Protein AF-A0A699ZI36-F1 (afdb_monomer_lite)

Secondary structure (DSSP, 8-state):
----SSS-PPPTT------TT-----S-----EEEEE---S---SS---S-EEEEESHHHHHHHHHHHHHHHHHHHHTT-TTTSS--GGG-----HHHHHHHHHHTPPPTT--S--EEEEEEE-PPPPPTT-SS---SEEEEEEE-TTS-EEEGGG-TT--SS-SEEEEEESSPPSS--EEEEEEEE--GGG-S--EEE-

Sequence (200 aa):
MYFSSYGATLSSNASVALTQDVRIKPEVMAPGYLLSAYSDYRYTGTMDRCQTLALGGTSMASASATGAATLVRQYFTDGYYPTGARVRSNAFNPSASLLKAMLVASTTNMSTSQRALIITLAYMDWPAFPGVIPTLVNNLDLRVTTPSGAVLWGNDVRGGDRRNNVEKLVIPRPQSGVYFIQVDAPYLFIDARPQPYSLV

InterPro domains:
  IPR000209 Peptidase S8/S53 domain [PF00082] (3-107)
  IPR007280 Peptidase, C-terminal, archaeal/bacterial [PF04151] (138-184)
  IPR008979 Galactose-binding-like domain superfamily [SSF49785] (112-200)
  IPR036852 Peptidase S8/S53 domain superfamily [G3DSA:3.40.50.200] (8-75)
  IPR036852 Peptidase S8/S53 domain superfamily [SSF52743] (2-116)
  IPR051048 Peptidase S8/S53 subtilisin kexin sedolisin [PTHR43399] (12-176)

Organism: Haematococcus lacustris (NCBI:txid44745)

Structure (mmCIF, N/CA/C/O backbone):
data_AF-A0A699ZI36-F1
#
_entry.id   AF-A0A699ZI36-F1
#
loop_
_atom_site.group_PDB
_atom_site.id
_atom_site.type_symbol
_atom_site.label_atom_id
_atom_site.label_alt_id
_atom_site.label_comp_id
_atom_site.label_asym_id
_atom_site.label_entity_id
_atom_site.label_seq_id
_atom_site.pdbx_PDB_ins_code
_atom_site.Cartn_x
_atom_site.Cartn_y
_atom_site.Cartn_z
_atom_site.occupancy
_atom_site.B_iso_or_equiv
_atom_site.auth_seq_id
_atom_site.auth_comp_id
_atom_site.auth_asym_id
_atom_site.auth_atom_id
_atom_site.pdbx_PDB_model_num
ATOM 1 N N . MET A 1 1 ? 8.591 7.628 10.176 1.00 38.22 1 MET A N 1
ATOM 2 C CA . MET A 1 1 ? 9.632 7.204 9.212 1.00 38.22 1 MET A CA 1
ATOM 3 C C . MET A 1 1 ? 10.172 5.867 9.690 1.00 38.22 1 MET A C 1
ATOM 5 O O . MET A 1 1 ? 10.641 5.797 10.818 1.00 38.22 1 MET A O 1
ATOM 9 N N . TYR A 1 2 ? 9.988 4.796 8.922 1.00 35.44 2 TYR A N 1
ATOM 10 C CA . TYR A 1 2 ? 10.333 3.442 9.361 1.00 35.44 2 TYR A CA 1
ATOM 11 C C . TYR A 1 2 ? 11.829 3.188 9.119 1.00 35.44 2 TYR A C 1
ATOM 13 O O . TYR A 1 2 ? 12.231 2.877 8.002 1.00 35.44 2 TYR A O 1
ATOM 21 N N . PHE A 1 3 ? 12.658 3.378 10.149 1.00 37.94 3 PHE A N 1
ATOM 22 C CA . PHE A 1 3 ? 14.094 3.081 10.118 1.00 37.94 3 PHE A CA 1
ATOM 23 C C . PHE A 1 3 ? 14.472 2.023 11.157 1.00 37.94 3 PHE A C 1
ATOM 25 O O . PHE A 1 3 ? 13.835 1.902 12.203 1.00 37.94 3 PHE A O 1
ATOM 32 N N . SER A 1 4 ? 15.552 1.297 10.866 1.00 37.41 4 SER A N 1
ATOM 33 C CA . SER A 1 4 ? 16.218 0.347 11.752 1.00 37.41 4 SER A CA 1
ATOM 34 C C . SER A 1 4 ? 17.724 0.564 11.741 1.00 37.41 4 SER A C 1
ATOM 36 O O . SER A 1 4 ? 18.316 0.823 10.695 1.00 37.41 4 SER A O 1
ATOM 38 N N . SER A 1 5 ? 18.332 0.366 12.906 1.00 34.16 5 SER A N 1
ATOM 39 C CA . SER A 1 5 ? 19.759 0.182 13.116 1.00 34.16 5 SER A CA 1
ATOM 40 C C . SER A 1 5 ? 20.033 -1.279 13.496 1.00 34.16 5 SER A C 1
ATOM 42 O O . SER A 1 5 ? 20.137 -1.580 14.679 1.00 34.16 5 SER A O 1
ATOM 44 N N . TYR A 1 6 ? 20.089 -2.189 12.521 1.00 33.16 6 TYR A N 1
ATOM 45 C CA . TYR A 1 6 ? 20.994 -3.356 12.477 1.00 33.16 6 TYR A CA 1
ATOM 46 C C . TYR A 1 6 ? 20.685 -4.193 11.222 1.00 33.16 6 TYR A C 1
ATOM 48 O O . TYR A 1 6 ? 19.556 -4.638 11.028 1.00 33.16 6 TYR A O 1
ATOM 56 N N . GLY A 1 7 ? 21.690 -4.407 10.368 1.00 38.62 7 GLY A N 1
ATOM 57 C CA . GLY A 1 7 ? 21.667 -5.388 9.269 1.00 38.62 7 GLY A CA 1
ATOM 58 C C . GLY A 1 7 ? 21.299 -4.880 7.868 1.00 38.62 7 GLY A C 1
ATOM 59 O O . GLY A 1 7 ? 21.695 -5.505 6.890 1.00 38.62 7 GLY A O 1
ATOM 60 N N . ALA A 1 8 ? 20.622 -3.737 7.738 1.00 48.59 8 ALA A N 1
ATOM 61 C CA . ALA A 1 8 ? 20.387 -3.077 6.453 1.00 48.59 8 ALA A CA 1
ATOM 62 C C . ALA A 1 8 ? 20.756 -1.597 6.565 1.00 48.59 8 ALA A C 1
ATOM 64 O O . ALA A 1 8 ? 20.034 -0.806 7.171 1.00 48.59 8 ALA A O 1
ATOM 65 N N . THR A 1 9 ? 21.904 -1.219 6.010 1.00 55.41 9 THR A N 1
ATOM 66 C CA . THR A 1 9 ? 22.324 0.183 5.976 1.00 55.41 9 THR A CA 1
ATOM 67 C C . THR A 1 9 ? 21.566 0.886 4.858 1.00 55.41 9 THR A C 1
ATOM 69 O O . THR A 1 9 ? 21.590 0.437 3.709 1.00 55.41 9 THR A O 1
ATOM 72 N N . LEU A 1 10 ? 20.896 1.996 5.178 1.00 59.78 10 LEU A N 1
ATOM 73 C CA . LEU A 1 10 ? 20.387 2.893 4.149 1.00 59.78 10 LEU A CA 1
ATOM 74 C C . LEU A 1 10 ? 21.573 3.339 3.282 1.00 59.78 10 LEU A C 1
ATOM 76 O O . LEU A 1 10 ? 22.572 3.832 3.806 1.00 59.78 10 LEU A O 1
ATOM 80 N N . SER A 1 11 ? 21.483 3.152 1.966 1.00 56.84 11 SER A N 1
ATOM 81 C CA . SER A 1 11 ? 22.515 3.664 1.062 1.00 56.84 11 SER A CA 1
ATOM 82 C C . SER A 1 11 ? 22.611 5.185 1.206 1.00 56.84 11 SER A C 1
ATOM 84 O O . SER A 1 11 ? 21.582 5.859 1.236 1.00 56.84 11 SER A O 1
ATOM 86 N N . SER A 1 12 ? 23.831 5.731 1.222 1.00 63.81 12 SER A N 1
ATOM 87 C CA . SER A 1 12 ? 24.075 7.184 1.226 1.00 63.81 12 SER A CA 1
ATOM 88 C C . SER A 1 12 ? 23.401 7.916 0.061 1.00 63.81 12 SER A C 1
ATOM 90 O O . SER A 1 12 ? 23.171 9.116 0.140 1.00 63.81 12 SER A O 1
ATOM 92 N N . ASN A 1 13 ? 23.076 7.192 -1.014 1.00 64.00 13 ASN A N 1
ATOM 93 C CA . ASN A 1 13 ? 22.485 7.734 -2.235 1.00 64.00 13 ASN A CA 1
ATOM 94 C C . ASN A 1 13 ? 20.961 7.532 -2.295 1.00 64.00 13 ASN A C 1
ATOM 96 O O . ASN A 1 13 ? 20.336 7.842 -3.309 1.00 64.00 13 ASN A O 1
ATOM 100 N N . ALA A 1 14 ? 20.347 6.973 -1.248 1.00 56.72 14 ALA A N 1
ATOM 101 C CA . ALA A 1 14 ? 18.899 6.864 -1.169 1.00 56.72 14 ALA A CA 1
ATOM 102 C C . ALA A 1 14 ? 18.295 8.237 -0.845 1.00 56.72 14 ALA A C 1
ATOM 104 O O . ALA A 1 14 ? 18.609 8.843 0.178 1.00 56.72 14 ALA A O 1
ATOM 105 N N . SER A 1 15 ? 17.386 8.719 -1.691 1.00 66.69 15 SER A N 1
ATOM 106 C CA . SER A 1 15 ? 16.592 9.906 -1.376 1.00 66.69 15 SER A CA 1
ATOM 107 C C . SER A 1 15 ? 15.553 9.546 -0.321 1.00 66.69 15 SER A C 1
ATOM 109 O O . SER A 1 15 ? 14.608 8.811 -0.598 1.00 66.69 15 SER A O 1
ATOM 111 N N . VAL A 1 16 ? 15.733 10.060 0.893 1.00 62.81 16 VAL A N 1
ATOM 112 C CA . VAL A 1 16 ? 14.814 9.851 2.016 1.00 62.81 16 VAL A CA 1
ATOM 113 C C . VAL A 1 16 ? 14.350 11.214 2.510 1.00 62.81 16 VAL A C 1
ATOM 115 O O . VAL A 1 16 ? 14.749 11.696 3.564 1.00 62.81 16 VAL A O 1
ATOM 118 N N . ALA A 1 17 ? 13.562 11.880 1.671 1.00 60.12 17 ALA A N 1
ATOM 119 C CA . ALA A 1 17 ? 13.003 13.195 1.941 1.00 60.12 17 ALA A CA 1
ATOM 120 C C . ALA A 1 17 ? 11.480 13.132 1.841 1.00 60.12 17 ALA A C 1
ATOM 122 O O . ALA A 1 17 ? 10.928 12.386 1.029 1.00 60.12 17 ALA A O 1
ATOM 123 N N . LEU A 1 18 ? 10.805 13.950 2.649 1.00 70.38 18 LEU A N 1
ATOM 124 C CA . LEU A 1 18 ? 9.397 14.236 2.414 1.00 70.38 18 LEU A CA 1
ATOM 125 C C . LEU A 1 18 ? 9.263 14.966 1.073 1.00 70.38 18 LEU A C 1
ATOM 127 O O . LEU A 1 18 ? 10.170 15.691 0.656 1.00 70.38 18 LEU A O 1
ATOM 131 N N . THR A 1 19 ? 8.140 14.780 0.386 1.00 74.38 19 THR A N 1
ATOM 132 C CA . THR A 1 19 ? 7.837 15.597 -0.798 1.00 74.38 19 THR A CA 1
ATOM 133 C C . THR A 1 19 ? 7.729 17.078 -0.414 1.00 74.38 19 THR A C 1
ATOM 135 O O . THR A 1 19 ? 7.611 17.422 0.763 1.00 74.38 19 THR A O 1
ATOM 138 N N . GLN A 1 20 ? 7.698 17.972 -1.407 1.00 74.19 20 GLN A N 1
ATOM 139 C CA . GLN A 1 20 ? 7.478 19.407 -1.176 1.00 74.19 20 GLN A CA 1
ATOM 140 C C . GLN A 1 20 ? 6.189 19.692 -0.379 1.00 74.19 20 GLN A C 1
ATOM 142 O O . GLN A 1 20 ? 6.136 20.640 0.397 1.00 74.19 20 GLN A O 1
ATOM 147 N N . ASP A 1 21 ? 5.168 18.843 -0.525 1.00 76.56 21 ASP A N 1
ATOM 148 C CA . ASP A 1 21 ? 3.916 18.898 0.233 1.00 76.56 21 ASP A CA 1
ATOM 149 C C . ASP A 1 21 ? 3.897 18.025 1.506 1.00 76.56 21 ASP A C 1
ATOM 151 O O . ASP A 1 21 ? 2.842 17.822 2.113 1.00 76.56 21 ASP A O 1
ATOM 155 N N . VAL A 1 22 ? 5.072 17.583 1.970 1.00 80.56 22 VAL A N 1
ATOM 156 C CA . VAL A 1 22 ? 5.307 16.893 3.252 1.00 80.56 22 VAL A CA 1
ATOM 157 C C . VAL A 1 22 ? 4.727 15.465 3.296 1.00 80.56 22 VAL A C 1
ATOM 159 O O . VAL A 1 22 ? 4.398 14.940 4.357 1.00 80.56 22 VAL A O 1
ATOM 162 N N . ARG A 1 23 ? 4.603 14.796 2.144 1.00 83.00 23 ARG A N 1
ATOM 163 C CA . ARG A 1 23 ? 4.202 13.380 2.067 1.00 83.00 23 ARG A CA 1
ATOM 164 C C . ARG A 1 23 ? 5.377 12.455 2.325 1.00 83.00 23 ARG A C 1
ATOM 166 O O . ARG A 1 23 ? 6.521 12.769 1.992 1.00 83.00 23 ARG A O 1
ATOM 173 N N . ILE A 1 24 ? 5.075 11.286 2.877 1.00 82.56 24 ILE A N 1
ATOM 174 C CA . ILE A 1 24 ? 6.060 10.253 3.185 1.00 82.56 24 ILE A CA 1
ATOM 175 C C . ILE A 1 24 ? 6.522 9.609 1.878 1.00 82.56 24 ILE A C 1
ATOM 177 O O . ILE A 1 24 ? 5.752 8.942 1.186 1.00 82.56 24 ILE A O 1
ATOM 181 N N . LYS A 1 25 ? 7.803 9.800 1.557 1.00 81.25 25 LYS A N 1
ATOM 182 C CA . LYS A 1 25 ? 8.487 9.136 0.448 1.00 81.25 25 LYS A CA 1
ATOM 183 C C . LYS A 1 25 ? 9.897 8.699 0.864 1.00 81.25 25 LYS A C 1
ATOM 185 O O . LYS A 1 25 ? 10.534 9.390 1.662 1.00 81.25 25 LYS A O 1
ATOM 190 N N . PRO A 1 26 ? 10.403 7.580 0.315 1.00 85.25 26 PRO A N 1
ATOM 191 C CA . PRO A 1 26 ? 9.673 6.550 -0.444 1.00 85.25 26 PRO A CA 1
ATOM 192 C C . PRO A 1 26 ? 8.700 5.750 0.450 1.00 85.25 26 PRO A C 1
ATOM 194 O O . PRO A 1 26 ? 8.894 5.689 1.661 1.00 85.25 26 PRO A O 1
ATOM 197 N N . GLU A 1 27 ? 7.662 5.123 -0.121 1.00 83.12 27 GLU A N 1
ATOM 198 C CA . GLU A 1 27 ? 6.719 4.293 0.659 1.00 83.12 27 GLU A CA 1
ATOM 199 C C . GLU A 1 27 ? 7.304 2.955 1.124 1.00 83.12 27 GLU A C 1
ATOM 201 O O . GLU A 1 27 ? 6.919 2.440 2.171 1.00 83.12 27 GLU A O 1
ATOM 206 N N . VAL A 1 28 ? 8.219 2.378 0.344 1.00 85.81 28 VAL A N 1
ATOM 207 C CA . VAL A 1 28 ? 8.889 1.114 0.659 1.00 85.81 28 VAL A CA 1
ATOM 208 C C . VAL A 1 28 ? 10.370 1.212 0.324 1.00 85.81 28 VAL A C 1
ATOM 210 O O . VAL A 1 28 ? 10.781 1.978 -0.549 1.00 85.81 28 VAL A O 1
ATOM 213 N N . MET A 1 29 ? 11.175 0.406 1.007 1.00 84.06 29 MET A N 1
ATOM 214 C CA . MET A 1 29 ? 12.591 0.219 0.709 1.00 84.06 29 MET A CA 1
ATOM 215 C C . MET A 1 29 ? 12.827 -1.237 0.312 1.00 84.06 29 MET A C 1
ATOM 217 O O . MET A 1 29 ? 12.142 -2.136 0.796 1.00 84.06 29 MET A O 1
ATOM 221 N N . ALA A 1 30 ? 13.801 -1.467 -0.564 1.00 84.56 30 ALA A N 1
ATOM 222 C CA . ALA A 1 30 ? 14.177 -2.795 -1.033 1.00 84.56 30 ALA A CA 1
ATOM 223 C C . ALA A 1 30 ? 15.702 -2.881 -1.215 1.00 84.56 30 ALA A C 1
ATOM 225 O O . ALA A 1 30 ? 16.358 -1.838 -1.321 1.00 84.56 30 ALA A O 1
ATOM 226 N N . PRO A 1 31 ? 16.283 -4.094 -1.271 1.00 85.81 31 PRO A N 1
ATOM 227 C CA . PRO A 1 31 ? 17.707 -4.266 -1.532 1.00 85.81 31 PRO A CA 1
ATOM 228 C C . PRO A 1 31 ? 18.115 -3.611 -2.855 1.00 85.81 31 PRO A C 1
ATOM 230 O O . PRO A 1 31 ? 17.596 -3.956 -3.918 1.00 85.81 31 PRO A O 1
ATOM 233 N N . GLY A 1 32 ? 19.034 -2.648 -2.766 1.00 84.81 32 GLY A N 1
ATOM 234 C CA . GLY A 1 32 ? 19.523 -1.864 -3.900 1.00 84.81 32 GLY A CA 1
ATOM 235 C C . GLY A 1 32 ? 20.914 -2.250 -4.388 1.00 84.81 32 GLY A C 1
ATOM 236 O O . GLY A 1 32 ? 21.382 -1.641 -5.337 1.00 84.81 32 GLY A O 1
ATOM 237 N N . TYR A 1 33 ? 21.579 -3.217 -3.755 1.00 88.12 33 TYR A N 1
ATOM 238 C CA . TYR A 1 33 ? 22.849 -3.774 -4.221 1.00 88.12 33 TYR A CA 1
ATOM 239 C C . TYR A 1 33 ? 22.615 -5.219 -4.653 1.00 88.12 33 TYR A C 1
ATOM 241 O O . TYR A 1 33 ? 22.292 -6.061 -3.816 1.00 88.12 33 TYR A O 1
ATOM 249 N N . LEU A 1 34 ? 22.699 -5.487 -5.955 1.00 88.25 34 LEU A N 1
ATOM 250 C CA . LEU A 1 34 ? 22.303 -6.759 -6.562 1.00 88.25 34 LEU A CA 1
ATOM 251 C C . LEU A 1 34 ? 23.284 -7.159 -7.663 1.00 88.25 34 LEU A C 1
ATOM 253 O O . LEU A 1 34 ? 23.900 -6.308 -8.304 1.00 88.25 34 LEU A O 1
ATOM 257 N N . LEU A 1 35 ? 23.363 -8.460 -7.932 1.00 90.62 35 LEU A N 1
ATOM 258 C CA . LEU A 1 35 ? 23.939 -8.977 -9.170 1.00 90.62 35 LEU A CA 1
ATOM 259 C C . LEU A 1 35 ? 22.879 -8.898 -10.275 1.00 90.62 35 LEU A C 1
ATOM 261 O O . LEU A 1 35 ? 21.775 -9.413 -10.112 1.00 90.62 35 LEU A O 1
ATOM 265 N N . SER A 1 36 ? 23.213 -8.250 -11.386 1.00 89.62 36 SER A N 1
ATOM 266 C CA . SER A 1 36 ? 22.349 -8.074 -12.557 1.00 89.62 36 SER A CA 1
ATOM 267 C C . SER A 1 36 ? 23.023 -8.622 -13.814 1.00 89.62 36 SER A C 1
ATOM 269 O O . SER A 1 36 ? 24.247 -8.754 -13.860 1.00 89.62 36 SER A O 1
ATOM 271 N N . ALA A 1 37 ? 22.237 -8.930 -14.848 1.00 88.94 37 ALA A N 1
ATOM 272 C CA . ALA A 1 37 ? 22.761 -9.317 -16.156 1.00 88.94 37 ALA A CA 1
ATOM 273 C C . ALA A 1 37 ? 23.625 -8.194 -16.755 1.00 88.94 37 ALA A C 1
ATOM 275 O O . ALA A 1 37 ? 23.270 -7.016 -16.655 1.00 88.94 37 ALA A O 1
ATOM 276 N N . TYR A 1 38 ? 24.758 -8.565 -17.353 1.00 88.75 38 TYR A N 1
ATOM 277 C CA . TYR A 1 38 ? 25.638 -7.637 -18.059 1.00 88.75 38 TYR A CA 1
ATOM 278 C C . TYR A 1 38 ? 25.121 -7.340 -19.465 1.00 88.75 38 TYR A C 1
ATOM 280 O O . TYR A 1 38 ? 24.685 -8.252 -20.163 1.00 88.75 38 TYR A O 1
ATOM 288 N N . SER A 1 39 ? 25.230 -6.075 -19.882 1.00 85.44 39 SER A N 1
ATOM 289 C CA . SER A 1 39 ? 25.124 -5.690 -21.286 1.00 85.44 39 SER A CA 1
ATOM 290 C C . SER A 1 39 ? 26.291 -4.793 -21.692 1.00 85.44 39 SER A C 1
ATOM 292 O O . SER A 1 39 ? 26.746 -3.963 -20.901 1.00 85.44 39 SER A O 1
ATOM 294 N N . ASP A 1 40 ? 26.773 -4.967 -22.921 1.00 84.56 40 ASP A N 1
ATOM 295 C CA . ASP A 1 40 ? 27.823 -4.143 -23.527 1.00 84.56 40 ASP A CA 1
ATOM 296 C C . ASP A 1 40 ? 27.273 -2.893 -24.249 1.00 84.56 40 ASP A C 1
ATOM 298 O O . ASP A 1 40 ? 28.034 -2.154 -24.880 1.00 84.56 40 ASP A O 1
ATOM 302 N N . TYR A 1 41 ? 25.963 -2.638 -24.109 1.00 83.94 41 TYR A N 1
ATOM 303 C CA . TYR A 1 41 ? 25.205 -1.535 -24.710 1.00 83.94 41 TYR A CA 1
ATOM 304 C C . TYR A 1 41 ? 25.133 -1.561 -26.243 1.00 83.94 41 TYR A C 1
ATOM 306 O O . TYR A 1 41 ? 24.779 -0.551 -26.860 1.00 83.94 41 TYR A O 1
ATOM 314 N N . ARG A 1 42 ? 25.436 -2.693 -26.886 1.00 83.69 42 ARG A N 1
ATOM 315 C CA . ARG A 1 42 ? 25.296 -2.848 -28.336 1.00 83.69 42 ARG A CA 1
ATOM 316 C C . ARG A 1 42 ? 23.975 -3.526 -28.675 1.00 83.69 42 ARG A C 1
ATOM 318 O O . ARG A 1 42 ? 23.603 -4.548 -28.117 1.00 83.69 42 ARG A O 1
ATOM 325 N N . TYR A 1 43 ? 23.256 -2.967 -29.644 1.00 81.38 43 TYR A N 1
ATOM 326 C CA . TYR A 1 43 ? 21.992 -3.529 -30.119 1.00 81.38 43 TYR A CA 1
ATOM 327 C C . TYR A 1 43 ? 22.225 -4.423 -31.343 1.00 81.38 43 TYR A C 1
ATOM 329 O O . TYR A 1 43 ? 21.915 -4.056 -32.473 1.00 81.38 43 TYR A O 1
ATOM 337 N N . THR A 1 44 ? 22.846 -5.580 -31.126 1.00 84.19 44 THR A N 1
ATOM 338 C CA . THR A 1 44 ? 23.202 -6.538 -32.192 1.00 84.19 44 THR A CA 1
ATOM 339 C C . THR A 1 44 ? 22.209 -7.694 -32.320 1.00 84.19 44 THR A C 1
ATOM 341 O O . THR A 1 44 ? 22.298 -8.470 -33.268 1.00 84.19 44 THR A O 1
ATOM 344 N N . GLY A 1 45 ? 21.261 -7.829 -31.382 1.00 80.25 45 GLY A N 1
ATOM 345 C CA . GLY A 1 45 ? 20.286 -8.929 -31.351 1.00 80.25 45 GLY A CA 1
ATOM 346 C C . GLY A 1 45 ? 20.878 -10.288 -30.950 1.00 80.25 45 GLY A C 1
ATOM 347 O O . GLY A 1 45 ? 20.163 -11.287 -30.927 1.00 80.25 45 GLY A O 1
ATOM 348 N N . THR A 1 46 ? 22.166 -10.335 -30.617 1.00 79.50 46 THR A N 1
ATOM 349 C CA . THR A 1 46 ? 22.865 -11.512 -30.090 1.00 79.50 46 THR A CA 1
ATOM 350 C C . THR A 1 46 ? 23.083 -11.354 -28.591 1.00 79.50 46 THR A C 1
ATOM 352 O O . THR A 1 46 ? 23.276 -10.235 -28.129 1.00 79.50 46 THR A O 1
ATOM 355 N N . MET A 1 47 ? 23.081 -12.448 -27.822 1.00 71.19 47 MET A N 1
ATOM 356 C CA . MET A 1 47 ? 23.425 -12.364 -26.398 1.00 71.19 47 MET A CA 1
ATOM 357 C C . MET A 1 47 ? 24.873 -11.889 -26.229 1.00 71.19 47 MET A C 1
ATOM 359 O O . MET A 1 47 ? 25.769 -12.495 -26.809 1.00 71.19 47 MET A O 1
ATOM 363 N N . ASP A 1 48 ? 25.077 -10.836 -25.430 1.00 77.56 48 ASP A N 1
ATOM 364 C CA . ASP A 1 48 ? 26.382 -10.189 -25.235 1.00 77.56 48 ASP A CA 1
ATOM 365 C C . ASP A 1 48 ? 27.417 -11.161 -24.643 1.00 77.56 48 ASP A C 1
ATOM 367 O O . ASP A 1 48 ? 28.248 -11.749 -25.336 1.00 77.56 48 ASP A O 1
ATOM 371 N N . ARG A 1 49 ? 27.384 -11.325 -23.317 1.00 80.69 49 ARG A N 1
ATOM 372 C CA . ARG A 1 49 ? 28.254 -12.217 -22.548 1.00 80.69 49 ARG A CA 1
ATOM 373 C C . ARG A 1 49 ? 27.420 -12.911 -21.486 1.00 80.69 49 ARG A C 1
ATOM 375 O O . ARG A 1 49 ? 26.592 -12.274 -20.840 1.00 80.69 49 ARG A O 1
ATOM 382 N N . CYS A 1 50 ? 27.696 -14.188 -21.233 1.00 85.50 50 CYS A N 1
ATOM 383 C CA . CYS A 1 50 ? 27.125 -14.928 -20.103 1.00 85.50 50 CYS A CA 1
ATOM 384 C C . CYS A 1 50 ? 27.781 -14.488 -18.782 1.00 85.50 50 CYS A C 1
ATOM 386 O O . CYS A 1 50 ? 28.500 -15.255 -18.145 1.00 85.50 50 CYS A O 1
ATOM 388 N N . GLN A 1 51 ? 27.603 -13.219 -18.412 1.00 87.75 51 GLN A N 1
ATOM 389 C CA . GLN A 1 51 ? 28.214 -12.588 -17.247 1.00 87.75 51 GLN A CA 1
ATOM 390 C C . GLN A 1 51 ? 27.182 -11.772 -16.467 1.00 87.75 51 GLN A C 1
ATOM 392 O O . GLN A 1 51 ? 26.210 -11.249 -17.015 1.00 87.75 51 GLN A O 1
ATOM 397 N N . THR A 1 52 ? 27.429 -11.638 -15.169 1.00 90.81 52 THR A N 1
ATOM 398 C CA . THR A 1 52 ? 26.694 -10.742 -14.276 1.00 90.81 52 THR A CA 1
ATOM 399 C C . THR A 1 52 ? 27.608 -9.625 -13.803 1.00 90.81 52 THR A C 1
ATOM 401 O O . THR A 1 52 ? 28.805 -9.850 -13.621 1.00 90.81 52 THR A O 1
ATOM 404 N N . LEU A 1 53 ? 27.047 -8.453 -13.521 1.00 90.75 53 LEU A N 1
ATOM 405 C CA . LEU A 1 53 ? 27.741 -7.386 -12.808 1.00 90.75 53 LEU A CA 1
ATOM 406 C C . LEU A 1 53 ? 27.009 -7.015 -11.516 1.00 90.75 53 LEU A C 1
ATOM 408 O O . LEU A 1 53 ? 25.783 -7.086 -11.446 1.00 90.75 53 LEU A O 1
ATOM 412 N N . ALA A 1 54 ? 27.760 -6.598 -10.499 1.00 91.06 54 ALA A N 1
ATOM 413 C CA . ALA A 1 54 ? 27.188 -6.029 -9.286 1.00 91.06 54 ALA A CA 1
ATOM 414 C C . ALA A 1 54 ? 26.867 -4.547 -9.512 1.00 91.06 54 ALA A C 1
ATOM 416 O O . ALA A 1 54 ? 27.746 -3.767 -9.879 1.00 91.06 54 ALA A O 1
ATOM 417 N N . LEU A 1 55 ? 25.612 -4.163 -9.281 1.00 88.31 55 LEU A N 1
ATOM 418 C CA . LEU A 1 55 ? 25.143 -2.783 -9.368 1.00 88.31 55 LEU A CA 1
ATOM 419 C C . LEU A 1 55 ? 24.490 -2.359 -8.056 1.00 88.31 55 LEU A C 1
ATOM 421 O O . LEU A 1 55 ? 23.836 -3.156 -7.383 1.00 88.31 55 LEU A O 1
ATOM 425 N N . GLY A 1 56 ? 24.670 -1.085 -7.714 1.00 88.75 56 GLY A N 1
ATOM 426 C CA . GLY A 1 56 ? 24.128 -0.458 -6.517 1.00 88.75 56 GLY A CA 1
ATOM 427 C C . GLY A 1 56 ? 23.313 0.785 -6.861 1.00 88.75 56 GLY A C 1
ATOM 428 O O . GLY A 1 56 ? 23.802 1.648 -7.585 1.00 88.75 56 GLY A O 1
ATOM 429 N N . GLY A 1 57 ? 22.102 0.920 -6.321 1.00 85.44 57 GLY A N 1
ATOM 430 C CA . GLY A 1 57 ? 21.320 2.151 -6.431 1.00 85.44 57 GLY A CA 1
ATOM 431 C C . GLY A 1 57 ? 19.824 1.979 -6.184 1.00 85.44 57 GLY A C 1
ATOM 432 O O . GLY A 1 57 ? 19.304 0.869 -6.056 1.00 85.44 57 GLY A O 1
ATOM 433 N N . THR A 1 58 ? 19.105 3.103 -6.162 1.00 87.25 58 THR A N 1
ATOM 434 C CA . THR A 1 58 ? 17.635 3.116 -6.090 1.00 87.25 58 THR A CA 1
ATOM 435 C C . THR A 1 58 ? 16.994 2.489 -7.330 1.00 87.25 58 THR A C 1
ATOM 437 O O . THR A 1 58 ? 15.925 1.900 -7.210 1.00 87.25 58 THR A O 1
ATOM 440 N N . SER A 1 59 ? 17.664 2.514 -8.488 1.00 89.25 59 SER A N 1
ATOM 441 C CA . SER A 1 59 ? 17.234 1.797 -9.699 1.00 89.25 59 SER A CA 1
ATOM 442 C C . SER A 1 59 ? 17.167 0.282 -9.479 1.00 89.25 59 SER A C 1
ATOM 444 O O . SER A 1 59 ? 16.181 -0.357 -9.837 1.00 89.25 59 SER A O 1
ATOM 446 N N . MET A 1 60 ? 18.177 -0.294 -8.822 1.00 90.38 60 MET A N 1
ATOM 447 C CA . MET A 1 60 ? 18.206 -1.718 -8.476 1.00 90.38 60 MET A CA 1
ATOM 448 C C . MET A 1 60 ? 17.190 -2.037 -7.376 1.00 90.38 60 MET A C 1
ATOM 450 O O . MET A 1 60 ? 16.492 -3.044 -7.459 1.00 90.38 60 MET A O 1
ATOM 454 N N . ALA A 1 61 ? 17.027 -1.148 -6.390 1.00 87.94 61 ALA A N 1
ATOM 455 C CA . ALA A 1 61 ? 15.982 -1.294 -5.376 1.00 87.94 61 ALA A CA 1
ATOM 456 C C . ALA A 1 61 ? 14.574 -1.267 -5.997 1.00 87.94 61 ALA A C 1
ATOM 458 O O . ALA A 1 61 ? 13.711 -2.056 -5.616 1.00 87.94 61 ALA A O 1
ATOM 459 N N . SER A 1 62 ? 14.347 -0.403 -6.990 1.00 89.56 62 SER A N 1
ATOM 460 C CA . SER A 1 62 ? 13.094 -0.337 -7.744 1.00 89.56 62 SER A CA 1
ATOM 461 C C . SER A 1 62 ? 12.822 -1.640 -8.499 1.00 89.56 62 SER A C 1
ATOM 463 O O . SER A 1 62 ? 11.700 -2.149 -8.441 1.00 89.56 62 SER A O 1
ATOM 465 N N . ALA A 1 63 ? 13.842 -2.238 -9.124 1.00 90.38 63 ALA A N 1
ATOM 466 C CA . ALA A 1 63 ? 13.718 -3.545 -9.767 1.00 90.38 63 ALA A CA 1
ATOM 467 C C . ALA A 1 63 ? 13.352 -4.652 -8.759 1.00 90.38 63 ALA A C 1
ATOM 469 O O . ALA A 1 63 ? 12.407 -5.403 -9.000 1.00 90.38 63 ALA A O 1
ATOM 470 N N . SER A 1 64 ? 14.014 -4.701 -7.596 1.00 90.75 64 SER A N 1
ATOM 471 C CA . SER A 1 64 ? 13.671 -5.632 -6.506 1.00 90.75 64 SER A CA 1
ATOM 472 C C . SER A 1 64 ? 12.221 -5.478 -6.043 1.00 90.75 64 SER A C 1
ATOM 474 O O . SER A 1 64 ? 11.485 -6.461 -5.946 1.00 90.75 64 SER A O 1
ATOM 476 N N . ALA A 1 65 ? 11.788 -4.240 -5.782 1.00 91.00 65 ALA A N 1
ATOM 477 C CA . ALA A 1 65 ? 10.418 -3.948 -5.367 1.00 91.00 65 ALA A CA 1
ATOM 478 C C . ALA A 1 65 ? 9.397 -4.335 -6.452 1.00 91.00 65 ALA A C 1
ATOM 480 O O . ALA A 1 65 ? 8.339 -4.878 -6.138 1.00 91.00 65 ALA A O 1
ATOM 481 N N . THR A 1 66 ? 9.732 -4.125 -7.729 1.00 93.06 66 THR A N 1
ATOM 482 C CA . THR A 1 66 ? 8.898 -4.523 -8.876 1.00 93.06 66 THR A CA 1
ATOM 483 C C . THR A 1 66 ? 8.773 -6.043 -8.982 1.00 93.06 66 THR A C 1
ATOM 485 O O . THR A 1 66 ? 7.678 -6.554 -9.222 1.00 93.06 66 THR A O 1
ATOM 488 N N . GLY A 1 67 ? 9.859 -6.785 -8.746 1.00 93.25 67 GLY A N 1
ATOM 489 C CA . GLY A 1 67 ? 9.829 -8.246 -8.672 1.00 93.25 67 GLY A CA 1
ATOM 490 C C . GLY A 1 67 ? 8.884 -8.740 -7.574 1.00 93.25 67 GLY A C 1
ATOM 491 O O . GLY A 1 67 ? 7.999 -9.553 -7.841 1.00 93.25 67 GLY A O 1
ATOM 492 N N . ALA A 1 68 ? 8.986 -8.176 -6.367 1.00 91.69 68 ALA A N 1
ATOM 493 C CA . ALA A 1 68 ? 8.075 -8.494 -5.265 1.00 91.69 68 ALA A CA 1
ATOM 494 C C . ALA A 1 68 ? 6.609 -8.164 -5.607 1.00 91.69 68 ALA A C 1
ATOM 496 O O . ALA A 1 68 ? 5.724 -8.994 -5.407 1.00 91.69 68 ALA A O 1
ATOM 497 N N . ALA A 1 69 ? 6.348 -6.990 -6.193 1.00 93.75 69 ALA A N 1
ATOM 498 C CA . ALA A 1 69 ? 5.013 -6.589 -6.638 1.00 93.75 69 ALA A CA 1
ATOM 499 C C . ALA A 1 69 ? 4.431 -7.550 -7.687 1.00 93.75 69 ALA A C 1
ATOM 501 O O . ALA A 1 69 ? 3.238 -7.856 -7.660 1.00 93.75 69 ALA A O 1
ATOM 502 N N . THR A 1 70 ? 5.278 -8.055 -8.586 1.00 96.38 70 THR A N 1
ATOM 503 C CA . THR A 1 70 ? 4.891 -9.018 -9.623 1.00 96.38 70 THR A CA 1
ATOM 5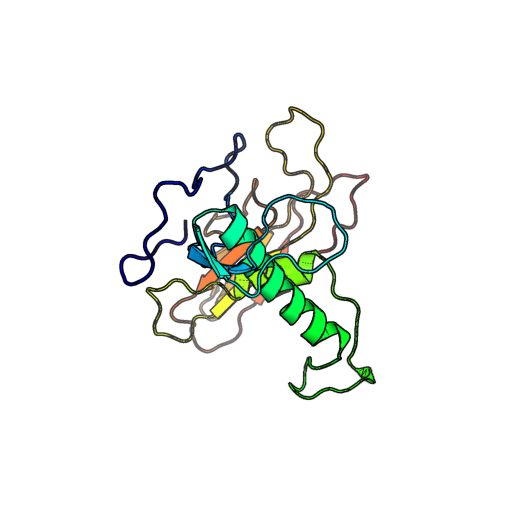04 C C . THR A 1 70 ? 4.469 -10.347 -9.007 1.00 96.38 70 THR A C 1
ATOM 506 O O . THR A 1 70 ? 3.431 -10.880 -9.388 1.00 96.38 70 THR A O 1
ATOM 509 N N . LEU A 1 71 ? 5.205 -10.845 -8.010 1.00 95.62 71 LEU A N 1
ATOM 510 C CA . LEU A 1 71 ? 4.837 -12.069 -7.291 1.00 95.62 71 LEU A CA 1
ATOM 511 C C . LEU A 1 71 ? 3.524 -11.908 -6.516 1.00 95.62 71 LEU A C 1
ATOM 513 O O . LEU A 1 71 ? 2.673 -12.792 -6.561 1.00 95.62 71 LEU A O 1
ATOM 517 N N . VAL A 1 72 ? 3.312 -10.762 -5.859 1.00 95.38 72 VAL A N 1
ATOM 518 C CA . VAL A 1 72 ? 2.038 -10.465 -5.178 1.00 95.38 72 VAL A CA 1
ATOM 519 C C . VAL A 1 72 ? 0.885 -10.410 -6.182 1.00 95.38 72 VAL A C 1
ATOM 521 O O . VAL A 1 72 ? -0.179 -10.977 -5.940 1.00 95.38 72 VAL A O 1
ATOM 524 N N . ARG A 1 73 ? 1.087 -9.771 -7.341 1.00 97.38 73 ARG A N 1
ATOM 525 C CA . ARG A 1 73 ? 0.090 -9.760 -8.417 1.00 97.38 73 ARG A CA 1
ATOM 526 C C . ARG A 1 73 ? -0.212 -11.176 -8.892 1.00 97.38 73 ARG A C 1
ATOM 528 O O . ARG A 1 73 ? -1.385 -11.530 -8.970 1.00 97.38 73 ARG A O 1
ATOM 535 N N . GLN A 1 74 ? 0.828 -11.970 -9.145 1.00 97.12 74 GLN A N 1
ATOM 536 C CA . GLN A 1 74 ? 0.696 -13.355 -9.579 1.00 97.12 74 GLN A CA 1
ATOM 537 C C . GLN A 1 74 ? -0.118 -14.180 -8.579 1.00 97.12 74 GLN A C 1
ATOM 539 O O . GLN A 1 74 ? -1.032 -14.893 -8.981 1.00 97.12 74 GLN A O 1
ATOM 544 N N . TYR A 1 75 ? 0.161 -14.035 -7.283 1.00 96.81 75 TYR A N 1
ATOM 545 C CA . TYR A 1 75 ? -0.538 -14.743 -6.211 1.00 96.81 75 TYR A CA 1
ATOM 546 C C . TYR A 1 75 ? -2.066 -14.576 -6.294 1.00 96.81 75 TYR A C 1
ATOM 548 O O . TYR A 1 75 ? -2.809 -15.557 -6.204 1.00 96.81 75 TYR A O 1
ATOM 556 N N . PHE A 1 76 ? -2.551 -13.354 -6.538 1.00 97.44 76 PHE A N 1
ATOM 557 C CA . PHE A 1 76 ? -3.983 -13.096 -6.716 1.00 97.44 76 PHE A CA 1
ATOM 558 C C . PHE A 1 76 ? -4.507 -13.546 -8.084 1.00 97.44 76 PHE A C 1
ATOM 560 O O . PHE A 1 76 ? -5.583 -14.137 -8.160 1.00 97.44 76 PHE A O 1
ATOM 567 N N . THR A 1 77 ? -3.750 -13.329 -9.163 1.00 97.88 77 THR A N 1
ATOM 568 C CA . THR A 1 77 ? -4.196 -13.700 -10.517 1.00 97.88 77 THR A CA 1
ATOM 569 C C . THR A 1 77 ? -4.212 -15.205 -10.762 1.00 97.88 77 THR A C 1
ATOM 571 O O . THR A 1 77 ? -4.986 -15.672 -11.589 1.00 97.88 77 THR A O 1
ATOM 574 N N . ASP A 1 78 ? -3.390 -15.975 -10.049 1.00 97.81 78 ASP A N 1
ATOM 575 C CA . ASP A 1 78 ? -3.413 -17.439 -10.086 1.00 97.81 78 ASP A CA 1
ATOM 576 C C . ASP A 1 78 ? -4.421 -18.041 -9.087 1.00 97.81 78 ASP A C 1
ATOM 578 O O . ASP A 1 78 ? -4.675 -19.245 -9.125 1.00 97.81 78 ASP A O 1
ATOM 582 N N . GLY A 1 79 ? -5.039 -17.220 -8.228 1.00 97.56 79 GLY A N 1
ATOM 583 C CA . GLY A 1 79 ? -6.076 -17.658 -7.289 1.00 97.56 79 GLY A CA 1
ATOM 584 C C . GLY A 1 79 ? -5.537 -18.404 -6.072 1.00 97.56 79 GLY A C 1
ATOM 585 O O . GLY A 1 79 ? -6.184 -19.326 -5.577 1.00 97.56 79 GLY A O 1
ATOM 586 N N . TYR A 1 80 ? -4.342 -18.041 -5.596 1.00 97.50 80 TYR A N 1
ATOM 587 C CA . TYR A 1 80 ? -3.799 -18.605 -4.359 1.00 97.50 80 TYR A CA 1
ATOM 588 C C . TYR A 1 80 ? -4.531 -18.082 -3.116 1.00 97.50 80 TYR A C 1
ATOM 590 O O . TYR A 1 80 ? -4.745 -18.827 -2.161 1.00 97.50 80 TYR A O 1
ATOM 598 N N . TYR A 1 81 ? -4.959 -16.819 -3.115 1.00 95.06 81 TYR A N 1
ATOM 599 C CA . TYR A 1 81 ? -5.819 -16.283 -2.058 1.00 95.06 81 TYR A CA 1
ATOM 600 C C . TYR A 1 81 ? -7.235 -16.884 -2.152 1.00 95.06 81 TYR A C 1
ATOM 602 O O . TYR A 1 81 ? -7.722 -17.029 -3.268 1.00 95.06 81 TYR A O 1
ATOM 610 N N . PRO A 1 82 ? -7.935 -17.204 -1.043 1.00 95.38 82 PRO A N 1
ATOM 611 C CA . PRO A 1 82 ? -7.500 -17.109 0.356 1.00 95.38 82 PRO A CA 1
ATOM 612 C C . PRO A 1 82 ? -6.838 -18.382 0.900 1.00 95.38 82 PRO A C 1
ATOM 614 O O . PRO A 1 82 ? -6.381 -18.400 2.037 1.00 95.38 82 PRO A O 1
ATOM 617 N N . THR A 1 83 ? -6.813 -19.466 0.125 1.00 95.25 83 THR A N 1
ATOM 618 C CA . THR A 1 83 ? -6.484 -20.804 0.649 1.00 95.25 83 THR A CA 1
ATOM 619 C C . THR A 1 83 ? -4.985 -21.086 0.771 1.00 95.25 83 THR A C 1
ATOM 621 O O . THR A 1 83 ? -4.591 -22.040 1.433 1.00 95.25 83 THR A O 1
ATOM 624 N N . GLY A 1 84 ? -4.141 -20.301 0.100 1.00 93.31 84 GLY A N 1
ATOM 625 C CA . GLY A 1 84 ? -2.716 -20.581 -0.079 1.00 93.31 84 GLY A CA 1
ATOM 626 C C . GLY A 1 84 ? -2.415 -21.636 -1.150 1.00 93.31 84 GLY A C 1
ATOM 627 O O . GLY A 1 84 ? -1.255 -21.792 -1.524 1.00 93.31 84 GLY A O 1
ATOM 628 N N . ALA A 1 85 ? -3.428 -22.319 -1.686 1.00 95.62 85 ALA A N 1
ATOM 629 C CA . ALA A 1 85 ? -3.315 -23.236 -2.814 1.00 95.62 85 ALA A CA 1
ATOM 630 C C . ALA A 1 85 ? -3.929 -22.614 -4.071 1.00 95.62 85 ALA A C 1
ATOM 632 O O . ALA A 1 85 ? -4.876 -21.832 -3.998 1.00 95.62 85 ALA A O 1
ATOM 633 N N . ARG A 1 86 ? -3.401 -22.981 -5.242 1.00 96.69 86 ARG A N 1
ATOM 634 C CA . ARG A 1 86 ? -3.880 -22.459 -6.523 1.00 96.69 86 ARG A CA 1
ATOM 635 C C . ARG A 1 86 ? -5.290 -22.973 -6.818 1.00 96.69 86 ARG A C 1
ATOM 637 O O . ARG A 1 86 ? -5.461 -24.135 -7.185 1.00 96.69 86 ARG A O 1
ATOM 644 N N . VAL A 1 87 ? -6.288 -22.101 -6.710 1.00 97.56 87 VAL A N 1
ATOM 645 C CA . VAL A 1 87 ? -7.689 -22.410 -7.010 1.00 97.56 87 VAL A CA 1
ATOM 646 C C . VAL A 1 87 ? -8.200 -21.416 -8.048 1.00 97.56 87 VAL A C 1
ATOM 648 O O . VAL A 1 87 ? -8.398 -20.239 -7.762 1.00 97.56 87 VAL A O 1
ATOM 651 N N . ARG A 1 88 ? -8.452 -21.892 -9.275 1.00 95.69 88 ARG A N 1
ATOM 652 C CA . ARG A 1 88 ? -8.788 -21.029 -10.424 1.00 95.69 88 ARG A CA 1
ATOM 653 C C . ARG A 1 88 ? -10.034 -20.165 -10.202 1.00 95.69 88 ARG A C 1
ATOM 655 O O . ARG A 1 88 ? -10.082 -19.056 -10.716 1.00 95.69 88 ARG A O 1
ATOM 662 N N . SER A 1 89 ? -11.023 -20.644 -9.447 1.00 97.31 89 SER A N 1
ATOM 663 C CA . SER A 1 89 ? -12.229 -19.865 -9.124 1.00 97.31 89 SER A CA 1
ATOM 664 C C . SER A 1 89 ? -11.962 -18.689 -8.184 1.00 97.31 89 SER A C 1
ATOM 666 O O . SER A 1 89 ? -12.781 -17.781 -8.121 1.00 97.31 89 SER A O 1
ATOM 668 N N . ASN A 1 90 ? -10.831 -18.690 -7.474 1.00 97.25 90 ASN A N 1
ATOM 669 C CA . ASN A 1 90 ? -10.438 -17.597 -6.590 1.00 97.25 90 ASN A CA 1
ATOM 670 C C . ASN A 1 90 ? -9.543 -16.565 -7.294 1.00 97.25 90 ASN A C 1
ATOM 672 O O . ASN A 1 90 ? -9.133 -15.589 -6.672 1.00 97.25 90 ASN A O 1
ATOM 676 N N . ALA A 1 91 ? -9.190 -16.788 -8.563 1.00 97.50 91 ALA A N 1
ATOM 677 C CA . ALA A 1 91 ? -8.362 -15.869 -9.328 1.00 97.50 91 ALA A CA 1
ATOM 678 C C . ALA A 1 91 ? -9.102 -14.558 -9.608 1.00 97.50 91 ALA A C 1
ATOM 680 O O . ALA A 1 91 ? -10.253 -14.561 -10.045 1.00 97.50 91 ALA A O 1
ATOM 681 N N . PHE A 1 92 ? -8.418 -13.431 -9.426 1.00 97.25 92 PHE A N 1
ATOM 682 C CA . PHE A 1 92 ? -8.944 -12.116 -9.788 1.00 97.25 92 PHE A CA 1
ATOM 683 C C . PHE A 1 92 ? -7.829 -11.161 -10.223 1.00 97.25 92 PHE A C 1
ATOM 685 O O . PHE A 1 92 ? -6.648 -11.400 -9.978 1.00 97.25 92 PHE A O 1
ATOM 692 N N . ASN A 1 93 ? -8.202 -10.062 -10.885 1.00 96.94 93 ASN A N 1
ATOM 693 C CA . ASN A 1 93 ? -7.268 -8.994 -11.245 1.00 96.94 93 ASN A CA 1
ATOM 694 C C . ASN A 1 93 ? -7.153 -7.996 -10.075 1.00 96.94 93 ASN A C 1
ATOM 696 O O . ASN A 1 93 ? -8.115 -7.265 -9.829 1.00 96.94 93 ASN A O 1
ATOM 700 N N . PRO A 1 94 ? -6.029 -7.956 -9.333 1.00 96.75 94 PRO A N 1
ATOM 701 C CA . PRO A 1 94 ? -5.897 -7.084 -8.172 1.00 96.75 94 PRO A CA 1
ATOM 702 C C . PRO A 1 94 ? -5.825 -5.611 -8.590 1.00 96.75 94 PRO A C 1
ATOM 704 O O . PRO A 1 94 ? -5.169 -5.259 -9.577 1.00 96.75 94 PRO A O 1
ATOM 707 N N . SER A 1 95 ? -6.465 -4.738 -7.809 1.00 96.44 95 SER A N 1
ATOM 708 C CA . SER A 1 95 ? -6.365 -3.291 -7.995 1.00 96.44 95 SER A CA 1
ATOM 709 C C . SER A 1 95 ? -4.947 -2.791 -7.696 1.00 96.44 95 SER A C 1
ATOM 711 O O . SER A 1 95 ? -4.192 -3.392 -6.927 1.00 96.44 95 SER A O 1
ATOM 713 N N . ALA A 1 96 ? -4.584 -1.640 -8.265 1.00 94.50 96 ALA A N 1
ATOM 714 C CA . ALA A 1 96 ? -3.318 -0.986 -7.938 1.00 94.50 96 ALA A CA 1
ATOM 715 C C . ALA A 1 96 ? -3.236 -0.599 -6.448 1.00 94.50 96 ALA A C 1
ATOM 717 O O . ALA A 1 96 ? -2.173 -0.727 -5.843 1.00 94.50 96 ALA A O 1
ATOM 718 N N . SER A 1 97 ? -4.361 -0.205 -5.836 1.00 95.62 97 SER A N 1
ATOM 719 C CA . SER A 1 97 ? -4.452 0.058 -4.395 1.00 95.62 97 SER A CA 1
ATOM 720 C C . SER A 1 97 ? -4.186 -1.189 -3.553 1.00 95.62 97 SER A C 1
ATOM 722 O O . SER A 1 97 ? -3.475 -1.081 -2.558 1.00 95.62 97 SER A O 1
ATOM 724 N N . LEU A 1 98 ? -4.669 -2.368 -3.964 1.00 96.31 98 LEU A N 1
ATOM 725 C CA . LEU A 1 98 ? -4.409 -3.624 -3.257 1.00 96.31 98 LEU A CA 1
ATOM 726 C C . LEU A 1 98 ? -2.926 -3.985 -3.316 1.00 96.31 98 LEU A C 1
ATOM 728 O O . LEU A 1 98 ? -2.332 -4.291 -2.288 1.00 96.31 98 LEU A O 1
ATOM 732 N N . LEU A 1 99 ? -2.303 -3.896 -4.494 1.00 95.75 99 LEU A N 1
ATOM 733 C CA . LEU A 1 99 ? -0.865 -4.148 -4.625 1.00 95.75 99 LEU A CA 1
ATOM 734 C C . LEU A 1 99 ? -0.045 -3.158 -3.786 1.00 95.75 99 LEU A C 1
ATOM 736 O O . LEU A 1 99 ? 0.874 -3.569 -3.081 1.00 95.75 99 LEU A O 1
ATOM 740 N N . LYS A 1 100 ? -0.410 -1.869 -3.800 1.00 94.06 100 LYS A N 1
ATOM 741 C CA . LYS A 1 100 ? 0.227 -0.833 -2.976 1.00 94.06 100 LYS A CA 1
ATOM 742 C C . LYS A 1 100 ? 0.083 -1.127 -1.478 1.00 94.06 100 LYS A C 1
ATOM 744 O O . LYS A 1 100 ? 1.085 -1.108 -0.767 1.00 94.06 100 LYS A O 1
ATOM 749 N N . ALA A 1 101 ? -1.130 -1.437 -1.013 1.00 94.38 101 ALA A N 1
ATOM 750 C CA . ALA A 1 101 ? -1.409 -1.775 0.382 1.00 94.38 101 ALA A CA 1
ATOM 751 C C . ALA A 1 101 ? -0.626 -3.017 0.826 1.00 94.38 101 ALA A C 1
ATOM 753 O O . ALA A 1 101 ? 0.055 -2.967 1.843 1.00 94.38 101 ALA A O 1
ATOM 754 N N . MET A 1 102 ? -0.637 -4.092 0.030 1.00 93.81 102 MET A N 1
ATOM 755 C CA . MET A 1 102 ? 0.097 -5.328 0.323 1.00 93.81 102 MET A CA 1
ATOM 756 C C . MET A 1 102 ? 1.603 -5.096 0.454 1.00 93.81 102 MET A C 1
ATOM 758 O O . MET A 1 102 ? 2.221 -5.601 1.391 1.00 93.81 102 MET A O 1
ATOM 762 N N . LEU A 1 103 ? 2.202 -4.323 -0.458 1.00 92.44 103 LEU A N 1
ATOM 763 C CA . LEU A 1 103 ? 3.633 -4.013 -0.405 1.00 92.44 103 LEU A CA 1
ATOM 764 C C . LEU A 1 103 ? 3.989 -3.224 0.857 1.00 92.44 103 LEU A C 1
ATOM 766 O O . LEU A 1 103 ? 4.960 -3.558 1.531 1.00 92.44 103 LEU A O 1
ATOM 770 N N . VAL A 1 104 ? 3.190 -2.214 1.209 1.00 91.00 104 VAL A N 1
ATOM 771 C CA . VAL A 1 104 ? 3.416 -1.388 2.404 1.00 91.00 104 VAL A CA 1
ATOM 772 C C . VAL A 1 104 ? 3.153 -2.176 3.695 1.00 91.00 104 VAL A C 1
ATOM 774 O O . VAL A 1 104 ? 3.939 -2.076 4.644 1.00 91.00 104 VAL A O 1
ATOM 777 N N . ALA A 1 105 ? 2.106 -3.000 3.739 1.00 89.12 105 ALA A N 1
ATOM 778 C CA . ALA A 1 105 ? 1.774 -3.853 4.880 1.00 89.12 105 ALA A CA 1
ATOM 779 C C . ALA A 1 105 ? 2.874 -4.890 5.150 1.00 89.12 105 ALA A C 1
ATOM 781 O O . ALA A 1 105 ? 3.243 -5.109 6.302 1.00 89.12 105 ALA A O 1
ATOM 782 N N . SER A 1 106 ? 3.466 -5.445 4.087 1.00 85.56 106 SER A N 1
ATOM 783 C CA . SER A 1 106 ? 4.538 -6.447 4.169 1.00 85.56 106 SER A CA 1
ATOM 784 C C . SER A 1 106 ? 5.883 -5.879 4.636 1.00 85.56 106 SER A C 1
ATOM 786 O O . SER A 1 106 ? 6.809 -6.640 4.913 1.00 85.56 106 SER A O 1
ATOM 788 N N . THR A 1 107 ? 6.023 -4.552 4.744 1.00 80.25 107 THR A N 1
ATOM 789 C CA . THR A 1 107 ? 7.237 -3.960 5.316 1.00 80.25 107 THR A CA 1
ATOM 790 C C . THR A 1 107 ? 7.268 -4.162 6.829 1.00 80.25 107 THR A C 1
ATOM 792 O O . THR A 1 107 ? 6.384 -3.712 7.569 1.00 80.25 107 THR A O 1
ATOM 795 N N . THR A 1 108 ? 8.319 -4.822 7.304 1.00 63.91 108 THR A N 1
ATOM 796 C CA . THR A 1 108 ? 8.574 -4.993 8.733 1.00 63.91 108 THR A CA 1
ATOM 797 C C . THR A 1 108 ? 9.351 -3.801 9.276 1.00 63.91 108 THR A C 1
ATOM 799 O O . THR A 1 108 ? 10.382 -3.425 8.716 1.00 63.91 108 THR A O 1
ATOM 802 N N . ASN A 1 109 ? 8.931 -3.271 10.425 1.00 56.12 109 ASN A N 1
ATOM 803 C CA . ASN A 1 109 ? 9.848 -2.512 11.268 1.00 56.12 109 ASN A CA 1
ATOM 804 C C . ASN A 1 109 ? 10.856 -3.502 11.842 1.00 56.12 109 ASN A C 1
ATOM 806 O O . ASN A 1 109 ? 10.473 -4.413 12.571 1.00 56.12 109 ASN A O 1
ATOM 810 N N . MET A 1 110 ? 12.142 -3.357 11.526 1.00 50.06 110 MET A N 1
ATOM 811 C CA . MET A 1 110 ? 13.143 -4.359 11.921 1.00 50.06 110 MET A CA 1
ATOM 812 C C . MET A 1 110 ? 13.420 -4.394 13.446 1.00 50.06 110 MET A C 1
ATOM 814 O O . MET A 1 110 ? 14.321 -5.100 13.880 1.00 50.06 110 MET A O 1
ATOM 818 N N . SER A 1 111 ? 12.660 -3.657 14.268 1.00 47.56 111 SER A N 1
ATOM 819 C CA . SER A 1 111 ? 12.718 -3.685 15.738 1.00 47.56 111 SER A CA 1
ATOM 820 C C . SER A 1 111 ? 11.604 -4.508 16.403 1.00 47.56 111 SER A C 1
ATOM 822 O O . SER A 1 111 ? 11.633 -4.696 17.619 1.00 47.56 111 SER A O 1
ATOM 824 N N . THR A 1 112 ? 10.614 -5.012 15.656 1.00 50.44 112 THR A N 1
ATOM 825 C CA . THR A 1 112 ? 9.474 -5.739 16.241 1.00 50.44 112 THR A CA 1
ATOM 826 C C . THR A 1 112 ? 9.625 -7.249 16.066 1.00 50.44 112 THR A C 1
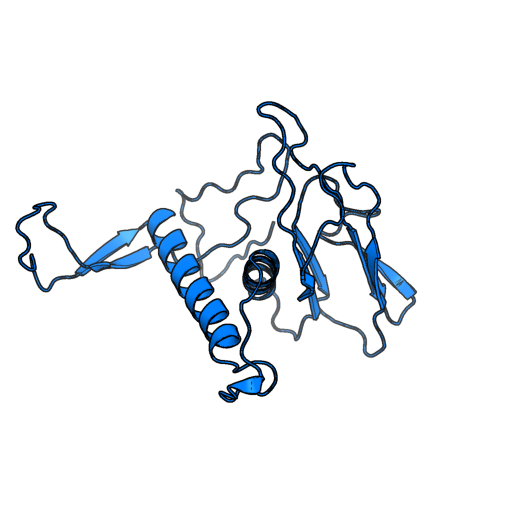ATOM 828 O O . THR A 1 112 ? 9.335 -7.782 15.001 1.00 50.44 112 THR A O 1
ATOM 831 N N . SER A 1 113 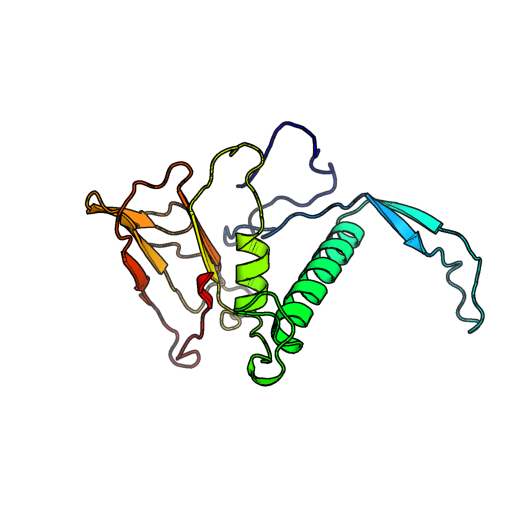? 10.038 -7.951 17.127 1.00 51.41 113 SER A N 1
ATOM 832 C CA . SER A 1 113 ? 10.080 -9.426 17.200 1.00 51.41 113 SER A CA 1
ATOM 833 C C . SER A 1 113 ? 8.746 -10.068 17.613 1.00 51.41 113 SER A C 1
ATOM 835 O O . SER A 1 113 ? 8.669 -11.277 17.829 1.00 51.41 113 SER A O 1
ATOM 837 N N . GLN A 1 114 ? 7.685 -9.271 17.759 1.00 57.03 114 GLN A N 1
ATOM 838 C CA . GLN A 1 114 ? 6.362 -9.726 18.189 1.00 57.03 114 GLN A CA 1
ATOM 839 C C . GLN A 1 114 ? 5.376 -9.723 17.017 1.00 57.03 114 GLN A C 1
ATOM 841 O O . GLN A 1 114 ? 5.550 -8.973 16.058 1.00 57.03 114 GLN A O 1
ATOM 846 N N . ARG A 1 115 ? 4.336 -10.569 17.106 1.00 74.25 115 ARG A N 1
ATOM 847 C CA . ARG A 1 115 ? 3.202 -10.617 16.166 1.00 74.25 115 ARG A CA 1
ATOM 848 C C . ARG A 1 115 ? 2.422 -9.297 16.236 1.00 74.25 115 ARG A C 1
ATOM 850 O O . ARG A 1 115 ? 1.414 -9.205 16.929 1.00 74.25 115 ARG A O 1
ATOM 857 N N . ALA A 1 116 ? 2.939 -8.267 15.579 1.00 85.56 116 ALA A N 1
ATOM 858 C CA . ALA A 1 116 ? 2.283 -6.977 15.471 1.00 85.56 116 ALA A CA 1
ATOM 859 C C . ALA A 1 116 ? 1.011 -7.114 14.626 1.00 85.56 116 ALA A C 1
ATOM 861 O O . ALA A 1 116 ? 0.993 -7.852 13.640 1.00 85.56 116 ALA A O 1
ATOM 862 N N . LEU A 1 117 ? -0.032 -6.372 14.991 1.00 89.31 117 LEU A N 1
ATOM 863 C CA . LEU A 1 117 ? -1.163 -6.141 14.101 1.00 89.31 117 LEU A CA 1
ATOM 864 C C . LEU A 1 117 ? -0.816 -4.942 13.215 1.00 89.31 117 LEU A C 1
ATOM 866 O O . LEU A 1 117 ? -0.553 -3.851 13.723 1.00 89.31 117 LEU A O 1
ATOM 870 N N . ILE A 1 118 ? -0.773 -5.162 11.905 1.00 91.19 118 ILE A N 1
ATOM 871 C CA . ILE A 1 118 ? -0.522 -4.129 10.900 1.00 91.19 118 ILE A CA 1
ATOM 872 C C . ILE A 1 118 ? -1.813 -3.944 10.119 1.00 91.19 118 ILE A C 1
ATOM 874 O O . ILE A 1 118 ? -2.382 -4.926 9.660 1.00 91.19 118 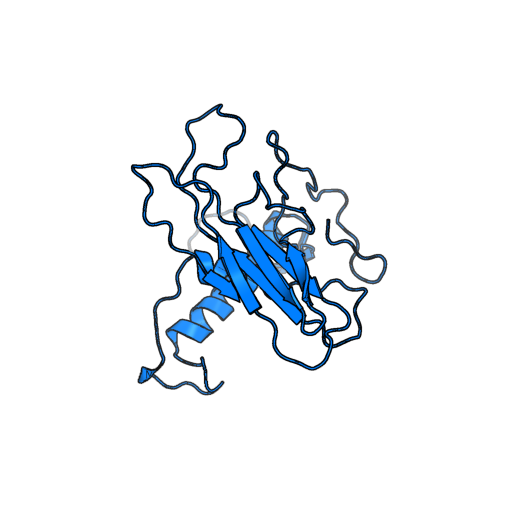ILE A O 1
ATOM 878 N N . ILE A 1 119 ? -2.261 -2.698 9.994 1.00 95.00 119 ILE A N 1
ATOM 879 C CA . ILE A 1 119 ? -3.442 -2.327 9.217 1.00 95.00 119 ILE A CA 1
ATOM 880 C C . ILE A 1 119 ? -3.008 -1.223 8.265 1.00 95.00 119 ILE A C 1
ATOM 882 O O . ILE A 1 119 ? -2.484 -0.197 8.703 1.00 95.00 119 ILE A O 1
ATOM 886 N N . THR A 1 120 ? -3.180 -1.444 6.967 1.00 95.94 120 THR A N 1
ATOM 887 C CA . THR A 1 120 ? -2.747 -0.507 5.929 1.00 95.94 120 THR A CA 1
ATOM 888 C C . THR A 1 120 ? -3.911 -0.145 5.025 1.00 95.94 120 THR A C 1
ATOM 890 O O . THR A 1 120 ? -4.427 -0.984 4.291 1.00 95.94 120 THR A O 1
ATOM 893 N N . LEU A 1 121 ? -4.284 1.131 5.044 1.00 97.81 121 LEU A N 1
ATOM 894 C CA . LEU A 1 121 ? -5.167 1.753 4.070 1.00 97.81 121 LEU A CA 1
ATOM 895 C C . LEU A 1 121 ? -4.314 2.323 2.934 1.00 97.81 121 LEU A C 1
ATOM 897 O O . LEU A 1 121 ? -3.378 3.085 3.170 1.00 97.81 121 LEU A O 1
ATOM 901 N N . ALA A 1 122 ? -4.642 1.987 1.690 1.00 97.44 122 ALA A N 1
ATOM 902 C CA . ALA A 1 122 ? -4.053 2.641 0.529 1.00 97.44 122 ALA A CA 1
ATOM 903 C C . ALA A 1 122 ? -5.086 2.866 -0.569 1.00 97.44 122 ALA A C 1
ATOM 905 O O . ALA A 1 122 ? -5.977 2.045 -0.802 1.00 97.44 122 ALA A O 1
ATOM 906 N N . TYR A 1 123 ? -4.920 3.963 -1.298 1.00 97.44 123 TYR A N 1
ATOM 907 C CA . TYR A 1 123 ? -5.756 4.284 -2.443 1.00 97.44 123 TYR A CA 1
ATOM 908 C C . TYR A 1 123 ? -4.956 4.975 -3.548 1.00 97.44 123 TYR A C 1
ATOM 910 O O . TYR A 1 123 ? -3.886 5.553 -3.326 1.00 97.44 123 TYR A O 1
ATOM 918 N N . MET A 1 124 ? -5.465 4.846 -4.771 1.00 95.81 124 MET A N 1
ATOM 919 C CA . MET A 1 124 ? -4.951 5.568 -5.929 1.00 95.81 124 MET A CA 1
ATOM 920 C C . MET A 1 124 ? -5.727 6.874 -6.020 1.00 95.81 124 MET A C 1
ATOM 922 O O . MET A 1 124 ? -6.869 6.875 -6.473 1.00 95.81 124 MET A O 1
ATOM 926 N N . ASP A 1 125 ? -5.124 7.937 -5.495 1.00 94.62 125 ASP A N 1
ATOM 927 C CA . ASP A 1 125 ? -5.740 9.261 -5.439 1.00 94.62 125 ASP A CA 1
ATOM 928 C C . ASP A 1 125 ? -5.894 9.867 -6.841 1.00 94.62 125 ASP A C 1
ATOM 930 O O . ASP A 1 125 ? -5.130 9.546 -7.759 1.00 94.62 125 ASP A O 1
ATOM 934 N N . TRP A 1 126 ? -6.879 10.745 -6.992 1.00 91.31 126 TRP A N 1
ATOM 935 C CA . TRP A 1 126 ? -7.077 11.511 -8.215 1.00 91.31 126 TRP A CA 1
ATOM 936 C C . TRP A 1 126 ? -5.871 12.427 -8.465 1.00 91.31 126 TRP A C 1
ATOM 938 O O . TRP A 1 126 ? -5.306 12.970 -7.514 1.00 91.31 126 TRP A O 1
ATOM 948 N N . PRO A 1 127 ? -5.434 12.616 -9.722 1.00 90.75 127 PRO A N 1
ATOM 949 C CA . PRO A 1 127 ? -4.313 13.501 -10.006 1.00 90.75 127 PRO A CA 1
ATOM 950 C C . PRO A 1 127 ? -4.629 14.943 -9.587 1.00 90.75 127 PRO A C 1
ATOM 952 O O . PRO A 1 127 ? -5.598 15.540 -10.056 1.00 90.75 127 PRO A O 1
ATOM 955 N N . ALA A 1 128 ? -3.780 15.526 -8.740 1.00 89.12 128 ALA A N 1
ATOM 956 C CA . ALA A 1 128 ? -3.815 16.959 -8.471 1.00 89.12 128 ALA A CA 1
ATOM 957 C C . ALA A 1 128 ? -3.339 17.771 -9.682 1.00 89.12 128 ALA A C 1
ATOM 959 O O . ALA A 1 128 ? -2.525 17.315 -10.491 1.00 89.12 128 ALA A O 1
ATOM 960 N N . PHE A 1 129 ? -3.810 19.015 -9.768 1.00 87.19 129 PHE A N 1
ATOM 961 C CA . PHE A 1 129 ? -3.302 19.969 -10.746 1.00 87.19 129 PHE A CA 1
ATOM 962 C C . PHE A 1 129 ? -1.815 20.280 -10.493 1.00 87.19 129 PHE A C 1
ATOM 964 O O . PHE A 1 129 ? -1.394 20.376 -9.333 1.00 87.19 129 PHE A O 1
ATOM 971 N N . PRO A 1 130 ? -1.007 20.481 -11.552 1.00 86.50 130 PRO A N 1
ATOM 972 C CA . PRO A 1 130 ? 0.392 20.868 -11.402 1.00 86.50 130 PRO A CA 1
ATOM 973 C C . PRO A 1 130 ? 0.553 22.135 -10.548 1.00 86.50 130 PRO A C 1
ATOM 975 O O . PRO A 1 130 ? -0.113 23.138 -10.785 1.00 86.50 130 PRO A O 1
ATOM 978 N N . GLY A 1 131 ? 1.456 22.094 -9.564 1.00 83.62 131 GLY A N 1
ATOM 979 C CA . GLY A 1 131 ? 1.789 23.243 -8.710 1.00 83.62 131 GLY A CA 1
ATOM 980 C C . GLY A 1 131 ? 0.896 23.451 -7.478 1.00 83.62 131 GLY A C 1
ATOM 981 O O . GLY A 1 131 ? 1.183 24.347 -6.688 1.00 83.62 131 GLY A O 1
ATOM 982 N N . VAL A 1 132 ? -0.144 22.635 -7.269 1.00 85.56 132 VAL A N 1
ATOM 983 C CA . VAL A 1 132 ? -0.990 22.712 -6.063 1.00 85.56 132 VAL A CA 1
ATOM 984 C C . VAL A 1 132 ? -0.313 22.034 -4.866 1.00 85.56 132 VAL A C 1
ATOM 986 O O . VAL A 1 132 ? 0.267 20.956 -4.991 1.00 85.56 132 VAL A O 1
ATOM 989 N N . ILE A 1 133 ? -0.407 22.665 -3.691 1.00 81.19 133 ILE A N 1
ATOM 990 C CA . ILE A 1 133 ? 0.051 22.132 -2.401 1.00 81.19 133 ILE A CA 1
ATOM 991 C C . ILE A 1 133 ? -1.095 22.294 -1.385 1.00 81.19 133 ILE A C 1
ATOM 993 O O . ILE A 1 133 ? -1.528 23.428 -1.169 1.00 81.19 133 ILE A O 1
ATOM 997 N N . PRO A 1 134 ? -1.567 21.216 -0.723 1.00 84.44 134 PRO A N 1
ATOM 998 C CA . PRO A 1 134 ? -1.136 19.819 -0.861 1.00 84.44 134 PRO A CA 1
ATOM 999 C C . PRO A 1 134 ? -1.604 19.170 -2.174 1.00 84.44 134 PRO A C 1
ATOM 1001 O O . PRO A 1 134 ? -2.589 19.595 -2.764 1.00 84.44 134 PRO A O 1
ATOM 1004 N N . THR A 1 135 ? -0.912 18.115 -2.615 1.00 90.75 135 THR A N 1
ATOM 1005 C CA . THR A 1 135 ? -1.291 17.362 -3.831 1.00 90.75 135 THR A CA 1
ATOM 1006 C C . THR A 1 135 ? -2.330 16.267 -3.576 1.00 90.75 135 THR A C 1
ATOM 1008 O O . THR A 1 135 ? -2.717 15.573 -4.511 1.00 90.75 135 THR A O 1
ATOM 1011 N N . LEU A 1 136 ? -2.759 16.081 -2.325 1.00 92.38 136 LEU A N 1
ATOM 1012 C CA . LEU A 1 136 ? -3.823 15.144 -1.977 1.00 92.38 136 LEU A CA 1
ATOM 1013 C C . LEU A 1 136 ? -5.174 15.723 -2.420 1.00 92.38 136 LEU A C 1
ATOM 1015 O O . LEU A 1 136 ? -5.520 16.835 -2.020 1.00 92.38 136 LEU A O 1
ATOM 1019 N N . VAL A 1 137 ? -5.923 14.981 -3.234 1.00 94.50 137 VAL A N 1
ATOM 1020 C CA . VAL A 1 137 ? -7.237 15.390 -3.751 1.00 94.50 137 VAL A CA 1
ATOM 1021 C C . VAL A 1 137 ? -8.345 14.766 -2.917 1.00 94.50 137 VAL A C 1
ATOM 1023 O O . VAL A 1 137 ? -9.152 15.483 -2.332 1.00 94.50 137 VAL A O 1
ATOM 1026 N N . ASN A 1 138 ? -8.378 13.438 -2.826 1.00 95.81 138 ASN A N 1
ATOM 1027 C CA . ASN A 1 138 ? -9.305 12.718 -1.968 1.00 95.81 138 ASN A CA 1
ATOM 1028 C C . ASN A 1 138 ? -8.635 12.368 -0.645 1.00 95.81 138 ASN A C 1
ATOM 1030 O O . ASN A 1 138 ? -7.489 11.916 -0.589 1.00 95.81 138 ASN A O 1
ATOM 1034 N N . ASN A 1 139 ? -9.386 12.536 0.433 1.00 96.38 139 ASN A N 1
ATOM 1035 C CA . ASN A 1 139 ? -8.889 12.367 1.780 1.00 96.38 139 ASN A CA 1
ATOM 1036 C C . ASN A 1 139 ? -9.663 11.248 2.474 1.00 96.38 139 ASN A C 1
ATOM 1038 O O . ASN A 1 139 ? -10.862 11.399 2.727 1.00 96.38 139 ASN A O 1
ATOM 1042 N N . LEU A 1 140 ? -8.972 10.137 2.735 1.00 97.69 140 LEU A N 1
ATOM 1043 C CA . LEU A 1 140 ? -9.498 8.991 3.464 1.00 97.69 140 LEU A CA 1
ATOM 1044 C C . LEU A 1 140 ? -8.659 8.751 4.715 1.00 97.69 140 LEU A C 1
ATOM 1046 O O . LEU A 1 140 ? -7.442 8.680 4.606 1.00 97.69 140 LEU A O 1
ATOM 1050 N N . ASP A 1 141 ? -9.325 8.526 5.843 1.00 97.75 141 ASP A N 1
ATOM 1051 C CA . ASP A 1 141 ? -8.696 8.297 7.140 1.00 97.75 141 ASP A CA 1
ATOM 1052 C C . ASP A 1 141 ? -8.862 6.864 7.613 1.00 97.75 141 ASP A C 1
ATOM 1054 O O . ASP A 1 141 ? -9.973 6.330 7.641 1.00 97.75 141 ASP A O 1
ATOM 1058 N N . LEU A 1 142 ? -7.772 6.270 8.086 1.00 97.94 142 LEU A N 1
ATOM 1059 C CA . LEU A 1 142 ? -7.782 5.030 8.839 1.00 97.94 142 LEU A CA 1
ATOM 1060 C C . LEU A 1 142 ? -7.976 5.334 10.324 1.00 97.94 142 LEU A C 1
ATOM 1062 O O . LEU A 1 142 ? -7.120 5.930 10.981 1.00 97.94 142 LEU A O 1
ATOM 1066 N N . ARG A 1 143 ? -9.070 4.824 10.885 1.00 97.50 143 ARG A N 1
ATOM 1067 C CA . ARG A 1 143 ? -9.374 4.895 12.313 1.00 97.50 143 ARG A CA 1
ATOM 1068 C C . ARG A 1 143 ? -9.587 3.496 12.873 1.00 97.50 143 ARG A C 1
ATOM 1070 O O . ARG A 1 143 ? -10.354 2.707 12.332 1.00 97.50 143 ARG A O 1
ATOM 1077 N N . VAL A 1 144 ? -8.940 3.188 13.993 1.00 97.69 144 VAL A N 1
ATOM 1078 C CA . VAL A 1 144 ? -9.048 1.884 14.656 1.00 97.69 144 VAL A CA 1
ATOM 1079 C C . VAL A 1 144 ? -9.393 2.068 16.125 1.00 97.69 144 VAL A C 1
ATOM 1081 O O . VAL A 1 144 ? -8.657 2.717 16.860 1.00 97.69 144 VAL A O 1
ATOM 1084 N N . THR A 1 145 ? -10.491 1.464 16.571 1.00 97.81 145 THR A N 1
ATOM 1085 C CA . THR A 1 145 ? -10.840 1.383 17.995 1.00 97.81 145 THR A CA 1
ATOM 1086 C C . THR A 1 145 ? -10.356 0.047 18.560 1.00 97.81 145 THR A C 1
ATOM 1088 O O . THR A 1 145 ? -10.715 -1.010 18.037 1.00 97.81 145 THR A O 1
ATOM 1091 N N . THR A 1 146 ? -9.522 0.088 19.601 1.00 96.88 146 THR A N 1
ATOM 1092 C CA . THR A 1 146 ? -8.968 -1.095 20.279 1.00 96.88 146 THR A CA 1
ATOM 1093 C C . THR A 1 146 ? -10.011 -1.780 21.172 1.00 96.88 146 THR A C 1
ATOM 1095 O O . THR A 1 146 ? -11.005 -1.149 21.541 1.00 96.88 146 THR A O 1
ATOM 1098 N N . PRO A 1 147 ? -9.764 -3.028 21.621 1.00 97.69 147 PRO A N 1
ATOM 1099 C CA . PRO A 1 147 ? -10.626 -3.702 22.594 1.00 97.69 147 PRO A CA 1
ATOM 1100 C C . PRO A 1 147 ? -10.824 -2.914 23.897 1.00 97.69 147 PRO A C 1
ATOM 1102 O O . PRO A 1 147 ? -11.882 -2.992 24.511 1.00 97.69 147 PRO A O 1
ATOM 1105 N N . SER A 1 148 ? -9.826 -2.125 24.313 1.00 96.44 148 SER A N 1
ATOM 1106 C CA . SER A 1 148 ? -9.921 -1.250 25.487 1.00 96.44 148 SER A CA 1
ATOM 1107 C C . SER A 1 148 ? -10.676 0.066 25.238 1.00 96.44 148 SER A C 1
ATOM 1109 O O . SER A 1 148 ? -10.743 0.895 26.141 1.00 96.44 148 SER A O 1
ATOM 1111 N N . GLY A 1 149 ? -11.176 0.308 24.021 1.00 96.25 149 GLY A N 1
ATOM 1112 C CA . GLY A 1 149 ? -11.854 1.547 23.623 1.00 96.25 149 GLY A CA 1
ATOM 1113 C C . GLY A 1 149 ? -10.926 2.693 23.200 1.00 96.25 149 GLY A C 1
ATOM 1114 O O . GLY A 1 149 ? -11.405 3.794 22.934 1.00 96.25 149 GLY A O 1
ATOM 1115 N N . ALA A 1 150 ? -9.608 2.470 23.117 1.00 95.94 150 ALA A N 1
ATOM 1116 C CA . ALA A 1 150 ? -8.681 3.498 22.647 1.00 95.94 150 ALA A CA 1
ATOM 1117 C C . ALA A 1 150 ? -8.823 3.688 21.131 1.00 95.94 150 ALA A C 1
ATOM 1119 O O . ALA A 1 150 ? -8.988 2.715 20.401 1.00 95.94 150 ALA A O 1
ATOM 1120 N N . VAL A 1 151 ? -8.734 4.928 20.645 1.00 96.94 151 VAL A N 1
ATOM 1121 C CA . VAL A 1 151 ? -8.800 5.232 19.207 1.00 96.94 151 VAL A CA 1
ATOM 1122 C C . VAL A 1 151 ? -7.403 5.545 18.687 1.00 96.94 151 VAL A C 1
ATOM 1124 O O . VAL A 1 151 ? -6.752 6.476 19.159 1.00 96.94 151 VAL A O 1
ATOM 1127 N N . LEU A 1 152 ? -6.975 4.776 17.694 1.00 96.62 152 LEU A N 1
ATOM 1128 C CA . LEU A 1 152 ? -5.722 4.916 16.967 1.00 96.62 152 LEU A CA 1
ATOM 1129 C C . LEU A 1 152 ? -6.011 5.368 15.533 1.00 96.62 152 LEU A C 1
ATOM 1131 O O . LEU A 1 152 ? -7.078 5.075 14.990 1.00 96.62 152 LEU A O 1
ATOM 1135 N N . TRP A 1 153 ? -5.063 6.079 14.933 1.00 96.81 153 TRP A N 1
ATOM 1136 C CA . TRP A 1 153 ? -5.197 6.658 13.598 1.00 96.81 153 TRP A CA 1
ATOM 1137 C C . TRP A 1 153 ? -4.039 6.227 12.707 1.00 96.81 153 TRP A C 1
ATOM 1139 O O . TRP A 1 153 ? -2.942 5.954 13.200 1.00 96.81 153 TRP A O 1
ATOM 1149 N N . GLY A 1 154 ? -4.280 6.173 11.401 1.00 94.44 154 GLY A N 1
ATOM 1150 C CA . GLY A 1 154 ? -3.237 5.938 10.418 1.00 94.44 154 GLY A CA 1
ATOM 1151 C C . GLY A 1 154 ? -2.095 6.945 10.533 1.00 94.44 154 GLY A C 1
ATOM 1152 O O . GLY A 1 154 ? -2.292 8.111 10.878 1.00 94.44 154 GLY A O 1
ATOM 1153 N N . ASN A 1 155 ? -0.872 6.463 10.297 1.00 93.12 155 ASN A N 1
ATOM 1154 C CA . ASN A 1 155 ? 0.368 7.238 10.401 1.00 93.12 155 ASN A CA 1
ATOM 1155 C C . ASN A 1 155 ? 0.572 7.937 11.764 1.00 93.12 155 ASN A C 1
ATOM 1157 O O . ASN A 1 155 ? 1.366 8.871 11.859 1.00 93.12 155 ASN A O 1
ATOM 1161 N N . ASP A 1 156 ? -0.131 7.485 12.810 1.00 92.75 156 ASP A N 1
ATOM 1162 C CA . ASP A 1 156 ? -0.180 8.093 14.144 1.00 92.75 156 ASP A CA 1
ATOM 1163 C C . ASP A 1 156 ? -0.639 9.571 14.144 1.00 92.75 156 ASP A C 1
ATOM 1165 O O . ASP A 1 156 ? -0.302 10.346 15.043 1.00 92.75 156 ASP A O 1
ATOM 1169 N N . VAL A 1 157 ? -1.449 9.979 13.155 1.00 93.62 157 VAL A N 1
ATOM 1170 C CA . VAL A 1 157 ? -1.969 11.351 13.035 1.00 93.62 157 VAL A CA 1
ATOM 1171 C C . VAL A 1 157 ? -3.374 11.446 13.629 1.00 93.62 157 VAL A C 1
ATOM 1173 O O . VAL A 1 157 ? -4.370 11.060 13.019 1.00 93.62 157 VAL A O 1
ATOM 1176 N N . ARG A 1 158 ? -3.481 11.984 14.850 1.00 93.75 158 ARG A N 1
ATOM 1177 C CA . ARG A 1 158 ? -4.776 12.137 15.531 1.00 93.75 158 ARG A CA 1
ATOM 1178 C C . ARG A 1 158 ? -5.735 12.999 14.703 1.00 93.75 158 ARG A C 1
ATOM 1180 O O . ARG A 1 158 ? -5.450 14.161 14.438 1.00 93.75 158 ARG A O 1
ATOM 1187 N N . GLY A 1 159 ? -6.910 12.447 14.406 1.00 92.19 159 GLY A N 1
ATOM 1188 C CA . GLY A 1 159 ? -7.933 13.129 13.612 1.00 92.19 159 GLY A CA 1
ATOM 1189 C C . GLY A 1 159 ? -7.749 12.995 12.099 1.00 92.19 159 GLY A C 1
ATOM 1190 O O . GLY A 1 159 ? -8.484 13.666 11.374 1.00 92.19 159 GLY A O 1
ATOM 1191 N N . GLY A 1 160 ? -6.817 12.147 11.649 1.00 92.94 160 GLY A N 1
ATOM 1192 C CA . GLY A 1 160 ? -6.645 11.770 10.249 1.00 92.94 160 GLY A CA 1
ATOM 1193 C C . GLY A 1 160 ? -5.435 12.402 9.564 1.00 92.94 160 GLY A C 1
ATOM 1194 O O . GLY A 1 160 ? -5.075 13.547 9.861 1.00 92.94 160 GLY A O 1
ATOM 1195 N N . ASP A 1 161 ? -4.809 11.675 8.637 1.00 93.12 161 ASP A N 1
ATOM 1196 C CA . ASP A 1 161 ? -3.733 12.210 7.805 1.00 93.12 161 ASP A CA 1
ATOM 1197 C C . ASP A 1 161 ? -4.345 13.061 6.682 1.00 93.12 161 ASP A C 1
ATOM 1199 O O . ASP A 1 161 ? -5.398 12.767 6.135 1.00 93.12 161 ASP A O 1
ATOM 1203 N N . ARG A 1 162 ? -3.730 14.199 6.358 1.00 93.31 162 ARG A N 1
ATOM 1204 C CA . ARG A 1 162 ? -4.245 15.148 5.346 1.00 93.31 162 ARG A CA 1
ATOM 1205 C C . ARG A 1 162 ? -3.311 15.287 4.154 1.00 93.31 162 ARG A C 1
ATOM 1207 O O . ARG A 1 162 ? -3.440 16.219 3.364 1.00 93.31 162 ARG A O 1
ATOM 1214 N N . ARG A 1 163 ? -2.304 14.421 4.073 1.00 90.56 163 ARG A N 1
ATOM 1215 C CA . ARG A 1 163 ? -1.214 14.507 3.100 1.00 90.56 163 ARG A CA 1
ATOM 1216 C C . ARG A 1 163 ? -1.032 13.196 2.362 1.00 90.56 163 ARG A C 1
ATOM 1218 O O . ARG A 1 163 ? -0.770 13.209 1.162 1.00 90.56 163 ARG A O 1
ATOM 1225 N N . ASN A 1 164 ? -1.130 12.072 3.063 1.00 93.50 164 ASN A N 1
ATOM 1226 C CA . ASN A 1 164 ? -0.766 10.775 2.512 1.00 93.50 164 ASN A CA 1
ATOM 1227 C C . ASN A 1 164 ? -1.994 10.002 2.024 1.00 93.50 164 ASN A C 1
ATOM 1229 O O . ASN A 1 164 ? -2.958 9.832 2.749 1.00 93.50 164 ASN A O 1
ATOM 1233 N N . ASN A 1 165 ? -1.903 9.428 0.822 1.00 95.50 165 ASN A N 1
ATOM 1234 C CA . ASN A 1 165 ? -2.877 8.448 0.318 1.00 95.50 165 ASN A CA 1
ATOM 1235 C C . ASN A 1 165 ? -2.539 6.999 0.719 1.00 95.50 165 ASN A C 1
ATOM 1237 O O . ASN A 1 165 ? -2.945 6.027 0.070 1.00 95.50 165 ASN A O 1
ATOM 1241 N N . VAL A 1 166 ? -1.695 6.871 1.741 1.00 96.12 166 VAL A N 1
ATOM 1242 C CA . VAL A 1 166 ? -1.326 5.629 2.408 1.00 96.12 166 VAL A CA 1
ATOM 1243 C C . VAL A 1 166 ? -1.302 5.932 3.890 1.00 96.12 166 VAL A C 1
ATOM 1245 O O . VAL A 1 166 ? -0.541 6.789 4.340 1.00 96.12 166 VAL A O 1
ATOM 1248 N N . GLU A 1 167 ? -2.099 5.189 4.634 1.00 96.19 167 GLU A N 1
ATOM 1249 C CA . GLU A 1 167 ? -2.191 5.284 6.075 1.00 96.19 167 GLU A CA 1
ATOM 1250 C C . GLU A 1 167 ? -1.913 3.914 6.681 1.00 96.19 167 GLU A C 1
ATOM 1252 O O . GLU A 1 167 ? -2.644 2.951 6.445 1.00 96.19 167 GLU A O 1
ATOM 1257 N N . LYS A 1 168 ? -0.824 3.812 7.444 1.00 93.31 168 LYS A N 1
ATOM 1258 C CA . LYS A 1 168 ? -0.417 2.573 8.108 1.00 93.31 168 LYS A CA 1
ATOM 1259 C C . LYS A 1 168 ? -0.509 2.742 9.614 1.00 93.31 168 LYS A C 1
ATOM 1261 O O . LYS A 1 168 ? 0.056 3.677 10.177 1.00 93.31 168 LYS A O 1
ATOM 1266 N N . LEU A 1 169 ? -1.173 1.796 10.262 1.00 93.06 169 LEU A N 1
ATOM 1267 C CA . LEU A 1 169 ? -1.177 1.638 11.707 1.00 93.06 169 LEU A CA 1
ATOM 1268 C C . LEU A 1 169 ? -0.445 0.345 12.066 1.00 93.06 169 LEU A C 1
ATOM 1270 O O . LEU A 1 169 ? -0.729 -0.722 11.522 1.00 93.06 169 LEU A O 1
ATOM 1274 N N . VAL A 1 170 ? 0.499 0.440 13.000 1.00 90.81 170 VAL A N 1
ATOM 1275 C CA . VAL A 1 170 ? 1.210 -0.716 13.553 1.00 90.81 170 VAL A CA 1
ATOM 1276 C C . VAL A 1 170 ? 0.936 -0.768 15.045 1.00 90.81 170 VAL A C 1
ATOM 1278 O O . VAL A 1 170 ? 1.269 0.164 15.767 1.00 90.81 170 VAL A O 1
ATOM 1281 N N . ILE A 1 171 ? 0.369 -1.875 15.515 1.00 90.38 171 ILE A N 1
ATOM 1282 C CA . ILE A 1 171 ? 0.131 -2.151 16.931 1.00 90.38 171 ILE A CA 1
ATOM 1283 C C . ILE A 1 171 ? 1.101 -3.269 17.334 1.00 90.38 171 ILE A C 1
ATOM 1285 O O . ILE A 1 171 ? 0.821 -4.441 17.073 1.00 90.38 171 ILE A O 1
ATOM 1289 N N . PRO A 1 172 ? 2.258 -2.949 17.951 1.00 88.25 172 PRO A N 1
ATOM 1290 C CA . PRO A 1 172 ? 3.315 -3.935 18.204 1.00 88.25 172 PRO A CA 1
ATOM 1291 C C . PRO A 1 172 ? 2.903 -5.057 19.162 1.00 88.25 172 PRO A C 1
ATOM 1293 O O . PRO A 1 172 ? 3.410 -6.172 19.076 1.00 88.25 172 PRO A O 1
ATOM 1296 N N . ARG A 1 173 ? 1.994 -4.746 20.090 1.00 87.88 173 ARG A N 1
ATOM 1297 C CA . ARG A 1 173 ? 1.467 -5.654 21.114 1.00 87.88 173 ARG A CA 1
ATOM 1298 C C . ARG A 1 173 ? -0.055 -5.573 21.103 1.00 87.88 173 ARG A C 1
ATOM 1300 O O . ARG A 1 173 ? -0.616 -4.844 21.923 1.00 87.88 173 ARG A O 1
ATOM 1307 N N . PRO A 1 174 ? -0.725 -6.227 20.139 1.00 91.38 174 PRO A N 1
ATOM 1308 C CA . PRO A 1 174 ? -2.174 -6.175 20.076 1.00 91.38 174 PRO A CA 1
ATOM 1309 C C . PRO A 1 17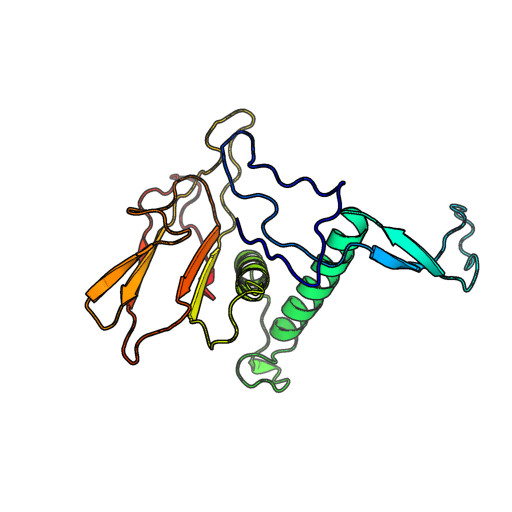4 ? -2.768 -6.847 21.317 1.00 91.38 174 PRO A C 1
ATOM 1311 O O . PRO A 1 174 ? -2.342 -7.926 21.729 1.00 91.38 174 PRO A O 1
ATOM 1314 N N . GLN A 1 175 ? -3.737 -6.175 21.927 1.00 92.69 175 GLN A N 1
ATOM 1315 C CA . GLN A 1 175 ? -4.573 -6.743 22.973 1.00 92.69 175 GLN A CA 1
ATOM 1316 C C . GLN A 1 175 ? -5.463 -7.821 22.353 1.00 92.69 175 GLN A C 1
ATOM 1318 O O . GLN A 1 175 ? -5.932 -7.671 21.226 1.00 92.69 175 GLN A O 1
ATOM 1323 N N . SER A 1 176 ? -5.749 -8.889 23.092 1.00 92.38 176 SER A N 1
ATOM 1324 C CA . SER A 1 176 ? -6.777 -9.840 22.670 1.00 92.38 176 SER A CA 1
ATOM 1325 C C . SER A 1 176 ? -8.150 -9.170 22.707 1.00 92.38 176 SER A C 1
ATOM 1327 O O . SER A 1 176 ? -8.514 -8.556 23.709 1.00 92.38 176 SER A O 1
ATOM 1329 N N . GLY A 1 177 ? -8.922 -9.309 21.634 1.00 94.25 177 GLY A N 1
ATOM 1330 C CA . GLY A 1 177 ? -10.285 -8.795 21.551 1.00 94.25 177 GLY A CA 1
ATOM 1331 C C . GLY A 1 177 ? -10.637 -8.293 20.157 1.00 94.25 177 GLY A C 1
ATOM 1332 O O . GLY A 1 177 ? -9.893 -8.494 19.197 1.00 94.25 177 GLY A O 1
ATOM 1333 N N . VAL A 1 178 ? -11.793 -7.640 20.059 1.00 95.81 178 VAL A N 1
ATOM 1334 C CA . VAL A 1 178 ? -12.305 -7.097 18.799 1.00 95.81 178 VAL A CA 1
ATOM 1335 C C . VAL A 1 178 ? -11.734 -5.704 18.559 1.00 95.81 178 VAL A C 1
ATOM 1337 O O . VAL A 1 178 ? -11.827 -4.828 19.417 1.00 95.81 178 VAL A O 1
ATOM 1340 N N . TYR A 1 179 ? -11.175 -5.507 17.369 1.00 97.00 179 TYR A N 1
ATOM 1341 C CA . TYR A 1 179 ? -10.781 -4.203 16.851 1.00 97.00 179 TYR A CA 1
ATOM 1342 C C . TYR A 1 179 ? -11.832 -3.726 15.851 1.00 97.00 179 TYR A C 1
ATOM 1344 O O . TYR A 1 179 ? -12.182 -4.463 14.931 1.00 97.00 179 TYR A O 1
ATOM 1352 N N . PHE A 1 180 ? -12.311 -2.492 16.003 1.00 97.56 180 PHE A N 1
ATOM 1353 C CA . PHE A 1 180 ? -13.196 -1.869 15.017 1.00 97.56 180 PHE A CA 1
ATOM 1354 C C . PHE A 1 180 ? -12.367 -1.000 14.083 1.00 97.56 180 PHE A C 1
ATOM 1356 O O . PHE A 1 180 ? -11.805 0.003 14.520 1.00 97.56 180 PHE A O 1
ATOM 1363 N N . ILE A 1 181 ? -12.286 -1.395 12.814 1.00 97.50 181 ILE A N 1
ATOM 1364 C CA . ILE A 1 181 ? -11.553 -0.668 11.777 1.00 97.50 181 ILE A CA 1
ATOM 1365 C C . ILE A 1 181 ? -12.559 0.117 10.941 1.00 97.50 181 ILE A C 1
ATOM 1367 O O . ILE A 1 181 ? -13.520 -0.452 10.427 1.00 97.50 181 ILE A O 1
ATOM 1371 N N . GLN A 1 182 ? -12.330 1.417 10.814 1.00 97.31 182 GLN A N 1
ATOM 1372 C CA . GLN A 1 182 ? -13.177 2.352 10.092 1.00 97.31 182 GLN A CA 1
ATOM 1373 C C . GLN A 1 182 ? -12.328 3.122 9.081 1.00 97.31 182 GLN A C 1
ATOM 1375 O O . GLN A 1 182 ? -11.206 3.532 9.386 1.00 97.31 182 GLN A O 1
ATOM 1380 N N . VAL A 1 183 ? -12.875 3.294 7.877 1.00 97.50 183 VAL A N 1
ATOM 1381 C CA . VAL A 1 183 ? -12.322 4.180 6.852 1.00 97.50 183 VAL A CA 1
ATOM 1382 C C . VAL A 1 183 ? -13.284 5.346 6.699 1.00 97.50 183 VAL A C 1
ATOM 1384 O O . VAL A 1 183 ? -14.405 5.161 6.224 1.00 97.50 183 VAL A O 1
ATOM 1387 N N . ASP A 1 184 ? -12.854 6.523 7.134 1.00 96.25 184 ASP A N 1
ATOM 1388 C CA . ASP A 1 184 ? -13.635 7.751 7.029 1.00 96.25 184 ASP A CA 1
ATOM 1389 C C . ASP A 1 184 ? -13.240 8.512 5.764 1.00 96.25 184 ASP A C 1
ATOM 1391 O O . ASP A 1 184 ? -12.079 8.518 5.375 1.00 96.25 184 ASP A O 1
ATOM 1395 N N . ALA A 1 185 ? -14.200 9.163 5.110 1.00 95.69 185 ALA A N 1
ATOM 1396 C CA . ALA A 1 185 ? -13.961 9.978 3.919 1.00 95.69 185 ALA A CA 1
ATOM 1397 C C . ALA A 1 185 ? -14.331 11.443 4.207 1.00 95.69 185 ALA A C 1
ATOM 1399 O O . ALA A 1 185 ? -15.370 11.914 3.736 1.00 95.69 185 ALA A O 1
ATOM 1400 N N . PRO A 1 186 ? -13.537 12.174 5.016 1.00 94.25 186 PRO A N 1
ATOM 1401 C CA . PRO A 1 186 ? -13.833 13.563 5.383 1.00 94.25 186 PRO A CA 1
ATOM 1402 C C . PRO A 1 186 ? -13.904 14.512 4.182 1.00 94.25 186 PRO A C 1
ATOM 1404 O O . PRO A 1 186 ? -14.547 15.557 4.271 1.00 94.25 186 PRO A O 1
ATOM 1407 N N . TYR A 1 187 ? -13.241 14.181 3.070 1.00 95.31 187 TYR A N 1
ATOM 1408 C CA . TYR A 1 187 ? -13.320 14.962 1.843 1.00 95.31 187 TYR A CA 1
ATOM 1409 C C . TYR A 1 187 ? -13.157 14.079 0.605 1.00 95.31 187 TYR A C 1
ATOM 1411 O O . TYR A 1 187 ? -12.173 13.352 0.472 1.00 95.31 187 TYR A O 1
ATOM 1419 N N . LEU A 1 188 ? -14.108 14.196 -0.323 1.00 95.00 188 LEU A N 1
ATOM 1420 C CA . LEU A 1 188 ? -14.043 13.613 -1.659 1.00 95.00 188 LEU A CA 1
ATOM 1421 C C . LEU A 1 188 ? -14.313 14.708 -2.685 1.00 95.00 188 LEU A C 1
ATOM 1423 O O . LEU A 1 188 ? -15.346 15.381 -2.630 1.00 95.00 188 LEU A O 1
ATOM 1427 N N . PHE A 1 189 ? -13.402 14.859 -3.637 1.00 92.50 189 PHE A N 1
ATOM 1428 C CA . PHE A 1 189 ? -13.585 15.766 -4.753 1.00 92.50 189 PHE A CA 1
ATOM 1429 C C . PHE A 1 189 ? -14.728 15.273 -5.653 1.00 92.50 189 PHE A C 1
ATOM 1431 O O . PHE A 1 189 ? -14.885 14.076 -5.905 1.00 92.50 189 PHE A O 1
ATOM 1438 N N . ILE A 1 190 ? -15.561 16.207 -6.117 1.00 91.00 190 ILE A N 1
ATOM 1439 C CA . ILE A 1 190 ? -16.851 15.920 -6.762 1.00 91.00 190 ILE A CA 1
ATOM 1440 C C . ILE A 1 190 ? -16.716 15.044 -8.015 1.00 91.00 190 ILE A C 1
ATOM 1442 O O . ILE A 1 190 ? -17.534 14.145 -8.210 1.00 91.00 190 ILE A O 1
ATOM 1446 N N . ASP A 1 191 ? -15.665 15.266 -8.804 1.00 90.31 191 ASP A N 1
ATOM 1447 C CA . ASP A 1 191 ? -15.400 14.530 -10.046 1.00 90.31 191 ASP A CA 1
ATOM 1448 C C . ASP A 1 191 ? -14.580 13.254 -9.807 1.00 90.31 191 ASP A C 1
ATOM 1450 O O . ASP A 1 191 ? -14.406 12.441 -10.710 1.00 90.31 191 ASP A O 1
ATOM 1454 N N . ALA A 1 192 ? -14.092 13.059 -8.579 1.00 86.56 192 ALA A N 1
ATOM 1455 C CA . ALA A 1 192 ? -13.247 11.936 -8.186 1.00 86.56 192 ALA A CA 1
ATOM 1456 C C . ALA A 1 192 ? -13.938 10.971 -7.212 1.00 86.56 1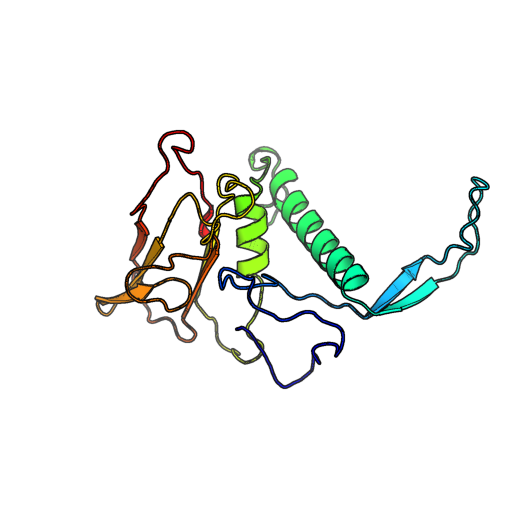92 ALA A C 1
ATOM 1458 O O . ALA A 1 192 ? -13.272 10.183 -6.536 1.00 86.56 192 ALA A O 1
ATOM 1459 N N . ARG A 1 193 ? -15.270 11.036 -7.110 1.00 89.81 193 ARG A N 1
ATOM 1460 C CA . ARG A 1 193 ? -16.077 10.133 -6.279 1.00 89.81 193 ARG A CA 1
ATOM 1461 C C . ARG A 1 193 ? -16.766 9.052 -7.133 1.00 89.81 193 ARG A C 1
ATOM 1463 O O . ARG A 1 193 ? -17.229 9.357 -8.230 1.00 89.81 193 ARG A O 1
ATOM 1470 N N . PRO A 1 194 ? -16.932 7.824 -6.611 1.00 92.94 194 PRO A N 1
ATOM 1471 C CA . PRO A 1 194 ? -16.376 7.338 -5.348 1.00 92.94 194 PRO A CA 1
ATOM 1472 C C . PRO A 1 194 ? -14.859 7.105 -5.446 1.00 92.94 194 PRO A C 1
ATOM 1474 O O . PRO A 1 194 ? -14.357 6.743 -6.506 1.00 92.94 194 PRO A O 1
ATOM 1477 N N . GLN A 1 195 ? -14.140 7.257 -4.328 1.00 96.00 195 GLN A N 1
ATOM 1478 C CA . GLN A 1 195 ? -12.725 6.883 -4.232 1.00 96.00 195 GLN A CA 1
ATOM 1479 C C . GLN A 1 195 ? -12.611 5.413 -3.793 1.00 96.00 195 GLN A C 1
ATOM 1481 O O . GLN A 1 195 ? -12.875 5.110 -2.626 1.00 96.00 195 GLN A O 1
ATOM 1486 N N . PRO A 1 196 ? -12.205 4.480 -4.676 1.00 96.38 196 PRO A N 1
ATOM 1487 C CA . PRO A 1 196 ? -11.911 3.115 -4.261 1.00 96.38 196 PRO A CA 1
ATOM 1488 C C . PRO A 1 196 ? -10.635 3.073 -3.412 1.00 96.38 196 PRO A C 1
ATOM 1490 O O . PRO A 1 196 ? -9.669 3.797 -3.672 1.00 96.38 196 PRO A O 1
ATOM 1493 N N . TYR A 1 197 ? -10.609 2.175 -2.431 1.00 97.25 197 TYR A N 1
ATOM 1494 C CA . TYR A 1 197 ? -9.464 1.945 -1.554 1.00 97.25 197 TYR A CA 1
ATOM 1495 C C . TYR A 1 197 ? -9.215 0.448 -1.359 1.00 97.25 197 TYR A C 1
ATOM 1497 O O . TYR A 1 197 ? -9.981 -0.405 -1.811 1.00 97.25 197 TYR A O 1
ATOM 1505 N N . SER A 1 198 ? -8.103 0.115 -0.717 1.00 97.69 198 SER A N 1
ATOM 1506 C CA . SER A 1 198 ? -7.820 -1.234 -0.240 1.00 97.69 198 SER A CA 1
ATOM 1507 C C . SER A 1 198 ? -7.323 -1.175 1.194 1.00 97.69 198 SER A C 1
ATOM 1509 O O . SER A 1 198 ? -6.577 -0.266 1.556 1.00 97.69 198 SER A O 1
ATOM 1511 N N . LEU A 1 199 ? -7.774 -2.142 1.987 1.00 96.38 199 LEU A N 1
ATOM 1512 C CA . LEU A 1 199 ? -7.394 -2.332 3.376 1.00 96.38 199 LEU A CA 1
ATOM 1513 C C . LEU A 1 199 ? -6.753 -3.718 3.489 1.00 96.38 199 LEU A C 1
ATOM 1515 O O . LEU A 1 199 ? -7.356 -4.699 3.048 1.00 96.38 199 LEU A O 1
ATOM 1519 N N . VAL A 1 200 ? -5.534 -3.768 4.019 1.00 92.94 200 VAL A N 1
ATOM 1520 C CA . VAL A 1 200 ? -4.739 -4.991 4.218 1.00 92.94 200 VAL A CA 1
ATOM 1521 C C . VAL A 1 200 ? -4.308 -5.090 5.668 1.00 92.94 200 VAL A C 1
ATOM 1523 O O . VAL A 1 200 ? -3.871 -4.046 6.211 1.00 92.94 200 VAL A O 1
#

pLDDT: mean 86.54, std 14.72, range [33.16, 97.94]

Foldseek 3Di:
DQDDPDDDDDPPQDDQDQPPLRHGPPLDWAAFWDWADDDPPDPPVDRDDPDTDTGGDVVSRVVRLVVVLVVVQCCQQQQCPPVVDRDNVRHDGDDPQASSQVSNQPDDSPPQPAPKDKKKKAFDADAADPPDHPRGAWFKWKWKQAPVRDIATFPRDPPGDPRDRMGMDIGSDHDPDDMDIDIDGPDHDPVRPPTDMDMD

Radius of gyration: 19.87 Å; chains: 1; bounding box: 45×46×58 Å